Protein 2JK9 (pdb70)

Solvent-accessible surface area: 10008 Å² total; per-residue (Å²): 198,109,134,98,86,82,74,23,70,101,2,72,85,71,112,73,31,68,99,105,50,15,46,11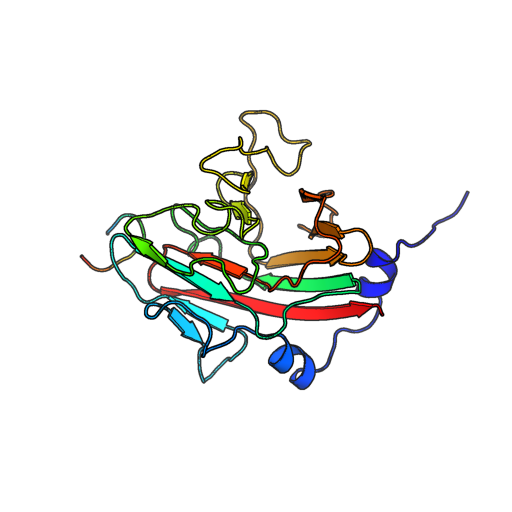5,28,1,1,36,52,143,35,76,6,168,31,1,67,8,43,136,124,27,92,1,25,0,25,0,75,39,53,33,98,2,0,0,0,0,14,0,87,47,5,8,69,150,1,7,25,0,2,52,0,46,1,18,103,181,35,18,37,58,44,3,0,0,0,0,0,22,61,117,7,64,23,83,24,128,18,32,33,18,7,4,0,46,30,113,54,1,11,0,0,2,3,55,149,2,52,4,39,41,4,30,109,103,86,115,28,108,39,4,1,86,142,12,114,129,105,79,78,54,122,1,44,50,41,6,28,0,4,0,15,6,58,96,0,16,0,5,0,12,9,120,68,103,117,29,23,48,7,10,177,62,0,142,82,75,105,0,31,1,3,0,0,0,0,57,0,92,0,48,0,74,0,79,10,28,11,22,42,128,215,45,122,0,65,8,62,156

Sequence (210 aa):
DYCKPTRLDLLLDMPPVSYDVQLLHSWNNNDRSLNVFVKEDDKLIFHRHPVAQSTDAIRGKVGYTRGLHVWQITWAMRQRGTHAVVGVATADAPLHSVGYTTLVGNNHESWGWDLGRNRLYHDGKNQPSKTYPAFLEPDETFIVPDSFLVALDMDDGTLSFIVDGQYMGVAFRGLKGKKLYPVVSAVWGHCEIRMRYLNGLDNELNNNLP

Secondary structure (DSSP, 8-state):
------HHHHHHHSPPPPHHHHHHTSEEEEEE-TTEEEETTEEEEEEE--BTTEEEEEEES--B-SSEEEEEEE--GGG-TT--EEEEE-TTS--EEESS---TTSSTTEEEEETTTTEEEESTTTS--EESSTTS-TT---PPPSEEEEEEETTTTEEEEEETTEEEEEEE---TT--BEEEEEE--TT-EEEEEEEEEE-/--TTS-B-

Nearest PDB structures (foldseek):
  2jk9-assembly1_A  TM=1.005E+00  e=6.392E-45  Homo sapiens
  6dn8-assembly2_C  TM=9.903E-01  e=1.214E-36  Homo sapiens
  2fnj-assembly1_A  TM=9.802E-01  e=1.084E-36  Drosophila melanogaster
  6dn8-assembly1_A  TM=9.913E-01  e=4.215E-36  Homo sapiens
  3ek9-assembly1_A  TM=9.555E-01  e=2.130E-26  Mus musculus

B-factor: mean 24.74, std 11.12, range [4.24, 96.64]

GO terms:
  GO:0005829 cytosol (C, IDA)
  GO:0016567 protein ubiquitination (P, IDA)
  GO:0006511 ubiquitin-dependent protein catabolic process (P, IDA)
  GO:0005515 protein binding (F, IPI)
  GO:1990756 ubiquitin-like ligase-substrate adaptor activity (F, IPI)
  GO:0005829 cytosol (C, TAS)

Organism: Homo sapiens (NCBI:txid9606)

Foldseek 3Di:
DDDDDDPVRVFVPDFFDDVVVQLQFAWDQVFWDPQKGQDPVHRLKMWGAQDPQKKFKTWTNFFDQAFKWKKKKFWALVQFPDFKKWFKFASPQDGMDGGHDNSAQCQQGHWIQGQFQQWIHHVNVPDDIAHWLNVADPPGHDHQHRMWMWMQHQVQQFIWIGGPNHTRDTRDGDRHRGGMTIMIMGNGHGTMMGMGITGTDD/DDPVPDDD

Structure (mmCIF, N/CA/C/O backbone):
data_2JK9
#
_entry.id   2JK9
#
_cell.length_a   37.523
_cell.length_b   82.957
_cell.length_c   38.540
_cell.angle_alpha   90.00
_cell.angle_beta   104.42
_cell.angle_gamma   90.00
#
_symmetry.space_group_name_H-M   'P 1 21 1'
#
loop_
_entity.id
_entity.type
_entity.pdbx_description
1 polymer 'SPRY DOMAIN-CONTAINING SOCS BOX PROTEIN 1'
2 polymer 'PRKC APOPTOSIS WT1 REGULATOR PROTEIN'
3 water water
#
loop_
_atom_site.group_PDB
_atom_site.id
_atom_site.type_symbol
_atom_site.label_atom_id
_atom_site.label_alt_id
_atom_site.label_comp_id
_atom_site.label_asym_id
_atom_site.label_entity_id
_atom_site.label_seq_id
_atom_site.pdbx_PDB_ins_code
_atom_site.Cartn_x
_atom_site.Cartn_y
_atom_site.Cartn_z
_atom_site.occupancy
_atom_site.B_iso_or_equiv
_atom_site.auth_seq_id
_atom_site.auth_comp_id
_atom_site.auth_asym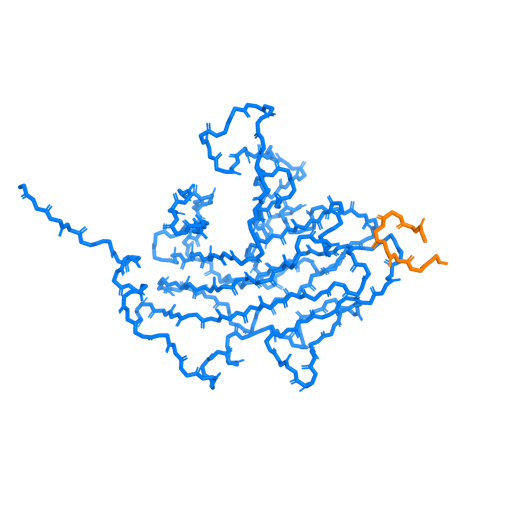_id
_atom_site.auth_atom_id
_atom_site.pdbx_PDB_model_num
ATOM 1 N N . ASP A 1 9 ? -38.987 24.675 4.090 1.00 56.64 30 ASP A N 1
ATOM 2 C CA . ASP A 1 9 ? -39.274 24.684 5.555 1.00 60.87 30 ASP A CA 1
ATOM 3 C C . ASP A 1 9 ? -38.576 23.516 6.288 1.00 63.96 30 ASP A C 1
ATOM 4 O O . ASP A 1 9 ? -39.238 22.622 6.813 1.00 70.47 30 ASP A O 1
ATOM 9 N N . TYR A 1 10 ? -37.237 23.534 6.315 1.00 67.11 31 TYR A N 1
ATOM 10 C CA . TYR A 1 10 ? -36.425 22.496 7.003 1.00 66.25 31 TYR A CA 1
ATOM 11 C C . TYR A 1 10 ? -35.010 23.009 7.348 1.00 68.68 31 TYR A C 1
ATOM 12 O O . TYR A 1 10 ? -34.678 24.143 7.011 1.00 69.49 31 TYR A O 1
ATOM 14 N N . CYS A 1 11 ? -34.183 22.172 7.995 1.00 68.91 32 CYS A N 1
ATOM 15 C CA . CYS A 1 11 ? -32.875 22.596 8.572 1.00 67.86 32 CYS A CA 1
ATOM 16 C C . CYS A 1 11 ? -31.612 22.290 7.732 1.00 67.88 32 CYS A C 1
ATOM 17 O O . CYS A 1 11 ? -31.279 21.122 7.518 1.00 72.78 32 CYS A O 1
ATOM 20 N N . LYS A 1 12 ? -30.889 23.330 7.308 1.00 60.98 33 LYS A N 1
ATOM 21 C CA . LYS A 1 12 ? -29.676 23.164 6.494 1.00 58.43 33 LYS A CA 1
ATOM 22 C C . LYS A 1 12 ? -28.400 23.385 7.326 1.00 57.24 33 LYS A C 1
ATOM 23 O O . LYS A 1 12 ? -28.332 24.340 8.108 1.00 57.97 33 LYS A O 1
ATOM 25 N N . PRO A 1 13 ? -27.383 22.505 7.169 1.00 55.23 34 PRO A N 1
ATOM 26 C CA . PRO A 1 13 ? -26.134 22.727 7.906 1.00 51.46 34 PRO A CA 1
ATOM 27 C C . PRO A 1 13 ? -25.100 23.592 7.172 1.00 48.85 34 PRO A C 1
ATOM 28 O O . PRO A 1 13 ? -24.875 23.421 5.970 1.00 50.76 34 PRO A O 1
ATOM 32 N N . THR A 1 14 ? -24.477 24.509 7.911 1.00 42.44 35 THR A N 1
ATOM 33 C CA . THR A 1 14 ? -23.268 25.196 7.469 1.00 37.48 35 THR A CA 1
ATOM 34 C C . THR A 1 14 ? -22.096 24.221 7.469 1.00 34.58 35 THR A C 1
ATOM 35 O O . THR A 1 14 ? -22.101 23.227 8.200 1.00 27.97 35 THR A O 1
ATOM 39 N N . ARG A 1 15 ? -21.097 24.516 6.642 1.00 40.07 36 ARG A N 1
ATOM 40 C CA . ARG A 1 15 ? -19.797 23.826 6.662 1.00 39.22 36 ARG A CA 1
ATOM 41 C C . ARG A 1 15 ? -19.202 23.788 8.077 1.00 33.63 36 ARG A C 1
ATOM 42 O O . ARG A 1 15 ? -18.641 22.766 8.525 1.00 28.70 36 ARG A O 1
ATOM 50 N N . LEU A 1 16 ? -19.334 24.909 8.787 1.00 30.39 37 LEU A N 1
ATOM 51 C CA . LEU A 1 16 ? -18.971 24.961 10.191 1.00 23.14 37 LEU A CA 1
ATOM 52 C C . LEU A 1 16 ? -19.756 23.923 11.015 1.00 25.23 37 LEU A C 1
ATOM 53 O O . LEU A 1 16 ? -19.162 23.200 11.802 1.00 27.43 37 LEU A O 1
ATOM 58 N N . ASP A 1 17 ? -21.073 23.828 10.799 1.00 32.86 38 ASP A N 1
ATOM 59 C CA . ASP A 1 17 ? -21.927 22.883 11.523 1.00 31.50 38 ASP A CA 1
ATOM 60 C C . ASP A 1 17 ? -21.465 21.459 11.264 1.00 32.50 38 ASP A C 1
ATOM 61 O O . ASP A 1 17 ? -21.353 20.654 12.188 1.00 31.96 38 ASP A O 1
ATOM 66 N N . LEU A 1 18 ? -21.190 21.164 9.995 1.00 31.88 39 LEU A N 1
ATOM 67 C CA . LEU A 1 18 ? -20.717 19.841 9.572 1.00 32.90 39 LEU A CA 1
ATOM 68 C C . LEU A 1 18 ? -19.362 19.476 10.188 1.00 29.63 39 LEU A C 1
ATOM 69 O O . LEU A 1 18 ? -19.144 18.318 10.542 1.00 30.98 39 LEU A O 1
ATOM 74 N N . LEU A 1 19 ? -18.461 20.458 10.307 1.00 29.03 40 LEU A N 1
ATOM 75 C CA . LEU A 1 19 ? -17.142 20.240 10.903 1.00 26.81 40 LEU A CA 1
ATOM 76 C C . LEU A 1 19 ? -17.293 19.869 12.383 1.00 29.35 40 LEU A C 1
ATOM 77 O O . LEU A 1 19 ? -16.755 18.862 12.838 1.00 27.36 40 LEU A O 1
ATOM 82 N N . LEU A 1 20 ? -18.067 20.671 13.109 1.00 29.12 41 LEU A N 1
ATOM 83 C CA . LEU A 1 20 ? -18.368 20.414 14.525 1.00 32.08 41 LEU A CA 1
ATOM 84 C C . LEU A 1 20 ? -19.099 19.083 14.785 1.00 36.56 41 LEU A C 1
ATOM 85 O O . LEU A 1 20 ? -18.997 18.527 15.889 1.00 33.87 41 LEU A O 1
ATOM 90 N N . ASP A 1 21 ? -19.811 18.569 13.773 1.00 35.39 42 ASP A N 1
ATOM 91 C CA . ASP A 1 21 ? -20.538 17.289 13.877 1.00 39.21 42 ASP A CA 1
ATOM 92 C C . ASP A 1 21 ? -19.665 16.062 13.628 1.00 42.61 42 ASP A C 1
ATOM 93 O O . ASP A 1 21 ? -20.093 14.945 13.917 1.00 47.68 42 ASP A O 1
ATOM 95 N N . MET A 1 22 ? -18.468 16.241 13.068 1.00 37.95 43 MET A N 1
ATOM 96 C CA . MET A 1 22 ? -17.582 15.102 12.880 1.00 43.05 43 MET A CA 1
ATOM 97 C C . MET A 1 22 ? -16.847 14.873 14.205 1.00 43.90 43 MET A C 1
ATOM 98 O O . MET A 1 22 ? -16.825 15.761 15.055 1.00 42.33 43 MET A O 1
ATOM 103 N N . PRO A 1 23 ? -16.328 13.656 14.429 1.00 48.68 44 PRO A N 1
ATOM 104 C CA . PRO A 1 23 ? -15.663 13.413 15.717 1.00 49.73 44 PRO A CA 1
ATOM 105 C C . PRO A 1 23 ? -14.290 14.087 15.745 1.00 46.73 44 PRO A C 1
ATOM 106 O O . PRO A 1 23 ? -13.589 14.052 14.728 1.00 45.89 44 PRO A O 1
ATOM 110 N N . PRO A 1 24 ? -13.903 14.699 16.886 1.00 42.18 45 PRO A N 1
ATOM 111 C CA . PRO A 1 24 ? -12.626 15.427 16.850 1.00 40.82 45 PRO A CA 1
ATOM 112 C C . PRO A 1 24 ? -11.433 14.496 16.635 1.00 34.71 45 PRO A C 1
ATOM 113 O O . PRO A 1 24 ? -11.500 13.304 16.908 1.00 32.48 45 PRO A O 1
ATOM 117 N N . VAL A 1 25 ? -10.356 15.070 16.139 1.00 29.46 46 VAL A N 1
ATOM 118 C CA . VAL A 1 25 ? -9.171 14.310 15.789 1.00 31.06 46 VAL A CA 1
ATOM 119 C C . VAL A 1 25 ? -8.493 13.629 16.998 1.00 33.06 46 VAL A C 1
ATOM 120 O O . VAL A 1 25 ? -8.682 14.038 18.142 1.00 33.25 46 VAL A O 1
ATOM 124 N N . SER A 1 26 ? -7.705 12.592 16.710 1.00 27.40 47 SER A N 1
ATOM 125 C CA . SER A 1 26 ? -6.853 11.908 17.697 1.00 27.11 47 SER A CA 1
ATOM 126 C C . SER A 1 26 ? -5.860 12.846 18.383 1.00 22.42 47 SER A C 1
ATOM 127 O O . SER A 1 26 ? -5.585 13.927 17.889 1.00 22.00 47 SER A O 1
ATOM 130 N N . TYR A 1 27 ? -5.287 12.406 19.501 1.00 22.56 48 TYR A N 1
ATOM 131 C CA . TYR A 1 27 ? -4.316 13.222 20.226 1.00 21.20 48 TYR A CA 1
ATOM 132 C C . TYR A 1 27 ? -3.100 13.550 19.344 1.00 21.70 48 TYR A C 1
ATOM 133 O O . TYR A 1 27 ? -2.651 14.684 19.325 1.00 21.71 48 TYR A O 1
ATOM 142 N N . ASP A 1 28 ? -2.581 12.558 18.616 1.00 21.98 49 ASP A N 1
ATOM 143 C CA . ASP A 1 28 ? -1.489 12.785 17.675 1.00 20.92 49 ASP A CA 1
ATOM 144 C C . ASP A 1 28 ? -1.741 14.021 16.793 1.00 19.63 49 ASP A C 1
ATOM 145 O O . ASP A 1 28 ? -0.853 14.859 16.633 1.00 18.24 49 ASP A O 1
ATOM 150 N N . VAL A 1 29 ? -2.938 14.122 16.223 1.00 22.76 50 VAL A N 1
ATOM 151 C CA . VAL A 1 29 ? -3.289 15.258 15.353 1.00 23.97 50 VAL A CA 1
ATOM 152 C C . VAL A 1 29 ? -3.405 16.559 16.161 1.00 22.44 50 VAL A C 1
ATOM 153 O O . VAL A 1 29 ? -2.937 17.620 15.719 1.00 18.65 50 VAL A O 1
ATOM 157 N N . GLN A 1 30 ? -3.957 16.474 17.370 1.00 21.45 51 GLN A N 1
ATOM 158 C CA . GLN A 1 30 ? -3.972 17.628 18.274 1.00 18.44 51 GLN A CA 1
ATOM 159 C C . GLN A 1 30 ? -2.560 18.123 18.545 1.00 18.77 51 GLN A C 1
ATOM 160 O O . GLN A 1 30 ? -2.316 19.324 18.526 1.00 15.94 51 GLN A O 1
ATOM 166 N N . LEU A 1 31 ? -1.635 17.203 18.844 1.00 18.05 52 LEU A N 1
ATOM 167 C CA . LEU A 1 31 ? -0.216 17.587 19.041 1.00 15.94 52 LEU A CA 1
ATOM 168 C C . LEU A 1 31 ? 0.444 18.267 17.827 1.00 19.54 52 LEU A C 1
ATOM 169 O O . LEU A 1 31 ? 1.282 19.160 17.985 1.00 20.73 52 LEU A O 1
ATOM 174 N N . LEU A 1 32 ? 0.078 17.849 16.620 1.00 12.92 53 LEU A N 1
ATOM 175 C CA . LEU A 1 32 ? 0.670 18.438 15.411 1.00 17.86 53 LEU A CA 1
ATOM 176 C C . LEU A 1 32 ? 0.227 19.882 15.210 1.00 17.78 53 LEU A C 1
ATOM 177 O O . LEU A 1 32 ? 0.941 20.664 14.602 1.00 15.16 53 LEU A O 1
ATOM 182 N N . HIS A 1 33 ? -0.948 20.218 15.741 1.00 17.24 54 HIS A N 1
ATOM 183 C CA . HIS A 1 33 ? -1.517 21.565 15.655 1.00 16.99 54 HIS A CA 1
ATOM 184 C C . HIS A 1 33 ? -1.405 22.395 16.944 1.00 17.36 54 HIS A C 1
ATOM 185 O O . HIS A 1 33 ? -2.016 23.470 17.045 1.00 18.03 54 HIS A O 1
ATOM 192 N N . SER A 1 34 ? -0.621 21.916 17.919 1.00 11.63 55 SER A N 1
ATOM 193 C CA . SER A 1 34 ? -0.539 22.507 19.248 1.00 10.33 55 SER A CA 1
ATOM 194 C C . SER A 1 34 ? 0.444 23.685 19.286 1.00 12.19 55 SER A C 1
ATOM 195 O O . SER A 1 34 ? 1.040 24.003 18.249 1.00 15.57 55 SER A O 1
ATOM 198 N N . TRP A 1 35 ? 0.583 24.327 20.459 1.00 15.25 56 TRP A N 1
ATOM 199 C CA . TRP A 1 35 ? 1.550 25.422 20.654 1.00 11.87 56 TRP A CA 1
ATOM 200 C C . TRP A 1 35 ? 2.963 24.979 20.263 1.00 13.85 56 TRP A C 1
ATOM 201 O O . TRP A 1 35 ? 3.400 23.857 20.587 1.00 13.92 56 TRP A O 1
ATOM 212 N N . ASN A 1 36 ? 3.685 25.857 19.563 1.00 15.32 57 ASN A N 1
ATOM 213 C CA . ASN A 1 36 ? 5.042 25.539 19.119 1.00 14.05 57 ASN A CA 1
ATOM 214 C C . ASN A 1 36 ? 6.033 25.986 20.179 1.00 16.57 57 ASN A C 1
ATOM 215 O O . ASN A 1 36 ? 6.232 27.187 20.393 1.00 16.18 57 ASN A O 1
ATOM 220 N N . ASN A 1 37 ? 6.695 25.029 20.816 1.00 17.61 58 ASN A N 1
ATOM 221 C CA . ASN A 1 37 ? 7.675 25.385 21.835 1.00 18.22 58 ASN A CA 1
ATOM 222 C C . ASN A 1 37 ? 8.974 26.007 21.284 1.00 14.42 58 ASN A C 1
ATOM 223 O O . ASN A 1 37 ? 9.803 26.463 22.070 1.00 17.85 58 ASN A O 1
ATOM 228 N N . ASN A 1 38 ? 9.141 26.023 19.955 1.00 13.15 59 ASN A N 1
ATOM 229 C CA . ASN A 1 38 ? 10.245 26.685 19.299 1.00 15.52 59 ASN A CA 1
ATOM 230 C C . ASN A 1 38 ? 9.762 27.892 18.479 1.00 20.25 59 ASN A C 1
ATOM 231 O O . ASN A 1 38 ? 10.445 28.349 17.563 1.00 18.01 59 ASN A O 1
ATOM 236 N N . ASP A 1 39 ? 8.583 28.404 18.822 1.00 18.07 60 ASP A N 1
ATOM 237 C CA . ASP A 1 39 ? 8.079 29.662 18.224 1.00 19.98 60 ASP A CA 1
ATOM 238 C C . ASP A 1 39 ? 7.279 30.453 19.258 1.00 18.92 60 ASP A C 1
ATOM 239 O O . ASP A 1 39 ? 6.043 30.614 19.170 1.00 19.70 60 ASP A O 1
ATOM 244 N N . ARG A 1 40 ? 8.009 30.979 20.227 1.00 17.76 61 ARG A N 1
ATOM 245 C CA . ARG A 1 40 ? 7.393 31.564 21.409 1.00 14.23 61 ARG A CA 1
ATOM 246 C C . ARG A 1 40 ? 8.250 32.641 22.014 1.00 17.54 61 ARG A C 1
ATOM 247 O O . ARG A 1 40 ? 9.437 32.694 21.739 1.00 15.23 61 ARG A O 1
ATOM 255 N N . SER A 1 41 ? 7.622 33.491 22.835 1.00 21.23 62 SER A N 1
ATOM 256 C CA . SER A 1 41 ? 8.330 34.354 23.767 1.00 19.72 62 SER A CA 1
ATOM 257 C C . SER A 1 41 ? 9.283 33.512 24.611 1.00 17.93 62 SER A C 1
ATOM 258 O O . SER A 1 41 ? 8.968 32.390 24.993 1.00 18.14 62 SER A O 1
ATOM 261 N N . LEU A 1 42 ? 10.429 34.086 24.941 1.00 17.70 63 LEU A N 1
ATOM 262 C CA . LEU A 1 42 ? 11.348 33.507 25.920 1.00 19.39 63 LEU A CA 1
ATOM 263 C C . LEU A 1 42 ? 10.722 33.373 27.340 1.00 20.36 63 LEU A C 1
ATOM 264 O O . LEU A 1 42 ? 11.215 32.602 28.146 1.00 23.79 63 LEU A O 1
ATOM 269 N N . ASN A 1 43 ? 9.647 34.127 27.621 1.00 18.40 64 ASN A N 1
ATOM 270 C CA . ASN A 1 43 ? 8.980 34.159 28.961 1.00 20.08 64 ASN A CA 1
ATOM 271 C C . ASN A 1 43 ? 7.782 33.210 29.104 1.00 21.86 64 ASN A C 1
ATOM 272 O O . ASN A 1 43 ? 7.032 33.298 30.096 1.00 17.15 64 ASN A O 1
ATOM 277 N N . VAL A 1 44 ? 7.598 32.326 28.116 1.00 17.93 65 VAL A N 1
ATOM 278 C CA . VAL A 1 44 ? 6.589 31.264 28.187 1.00 22.67 65 VAL A CA 1
ATOM 279 C C . VAL A 1 44 ? 7.238 29.929 27.867 1.00 21.86 65 VAL A C 1
ATOM 280 O O . VAL A 1 44 ? 8.363 29.886 27.350 1.00 18.95 65 VAL A O 1
ATOM 284 N N . PHE A 1 45 ? 6.540 28.840 28.174 1.00 14.00 66 PHE A N 1
ATOM 285 C CA . PHE A 1 45 ? 7.034 27.528 27.814 1.00 18.14 66 PHE A CA 1
ATOM 286 C C . PHE A 1 45 ? 5.872 26.555 27.634 1.00 15.31 66 PHE A C 1
ATOM 287 O O . PHE A 1 45 ? 4.842 26.675 28.297 1.00 18.00 66 PHE A O 1
ATOM 295 N N . VAL A 1 46 ? 6.033 25.595 26.734 1.00 16.39 67 VAL A N 1
ATOM 296 C CA . VAL A 1 46 ? 5.041 24.511 26.615 1.00 19.44 67 VAL A CA 1
ATOM 297 C C . VAL A 1 46 ? 5.314 23.479 27.710 1.00 21.00 67 VAL A C 1
ATOM 298 O O . VAL A 1 46 ? 6.454 23.036 27.894 1.00 21.96 67 VAL A O 1
ATOM 302 N N . LYS A 1 47 ? 4.278 23.061 28.428 1.00 20.38 68 LYS A N 1
ATOM 303 C CA . LYS A 1 47 ? 4.471 22.118 29.537 1.00 24.69 68 LYS A CA 1
ATOM 304 C C . LYS A 1 47 ? 4.824 20.706 29.020 1.00 22.70 68 LYS A C 1
ATOM 305 O O . LYS A 1 47 ? 4.126 20.163 28.166 1.00 21.25 68 LYS A O 1
ATOM 311 N N . GLU A 1 48 ? 5.892 20.117 29.557 1.00 24.58 69 GLU A N 1
ATOM 312 C CA . GLU A 1 48 ? 6.361 18.796 29.111 1.00 29.05 69 GLU A CA 1
ATOM 313 C C . GLU A 1 48 ? 5.340 17.707 29.469 1.00 30.27 69 GLU A C 1
ATOM 314 O O . GLU A 1 48 ? 5.156 16.758 28.723 1.00 28.48 69 GLU A O 1
ATOM 320 N N . ASP A 1 49 ? 4.696 17.860 30.625 1.00 31.20 70 ASP A N 1
ATOM 321 C CA . ASP A 1 49 ? 3.646 16.941 31.080 1.00 33.48 70 ASP A CA 1
ATOM 322 C C . ASP A 1 49 ? 2.284 17.119 30.393 1.00 31.24 70 ASP A C 1
ATOM 323 O O . ASP A 1 49 ? 1.446 16.233 30.483 1.00 28.64 70 ASP A O 1
ATOM 328 N N . ASP A 1 50 ? 2.041 18.262 29.743 1.00 31.22 71 ASP A N 1
ATOM 329 C CA . ASP A 1 50 ? 0.834 18.456 28.930 1.00 26.19 71 ASP A CA 1
ATOM 330 C C . ASP A 1 50 ? 1.151 19.451 27.825 1.00 21.01 71 ASP A C 1
ATOM 331 O O . ASP A 1 50 ? 1.136 20.661 28.042 1.00 20.23 71 ASP A O 1
ATOM 336 N N . LYS A 1 51 ? 1.408 18.917 26.638 1.00 19.32 72 LYS A N 1
ATOM 337 C CA . LYS A 1 51 ? 1.946 19.691 25.530 1.00 17.59 72 LYS A CA 1
ATOM 338 C C . LYS A 1 51 ? 0.882 20.543 24.826 1.00 19.46 72 LYS A C 1
ATOM 339 O O . LYS A 1 51 ? 1.229 21.391 24.012 1.00 18.36 72 LYS A O 1
ATOM 345 N N . LEU A 1 52 ? -0.405 20.350 25.160 1.00 18.89 73 LEU A N 1
ATOM 346 C CA . LEU A 1 52 ? -1.440 21.262 24.698 1.00 15.27 73 LEU A CA 1
ATOM 347 C C . LEU A 1 52 ? -1.481 22.593 25.445 1.00 14.56 73 LEU A C 1
ATOM 348 O O . LEU A 1 52 ? -2.219 23.512 25.052 1.00 21.66 73 LEU A O 1
ATOM 353 N N . ILE A 1 53 ? -0.662 22.713 26.480 1.00 18.84 74 ILE A N 1
ATOM 354 C CA . ILE A 1 53 ? -0.724 23.816 27.412 1.00 15.48 74 ILE A CA 1
ATOM 355 C C . ILE A 1 53 ? 0.596 24.580 27.399 1.00 18.77 74 ILE A C 1
ATOM 356 O O . ILE A 1 53 ? 1.679 23.978 27.438 1.00 19.34 74 ILE A O 1
ATOM 361 N N . PHE A 1 54 ? 0.510 25.909 27.345 1.00 18.04 75 PHE A N 1
ATOM 362 C CA . PHE A 1 54 ? 1.662 26.729 27.694 1.00 15.69 75 PHE A CA 1
ATOM 363 C C . PHE A 1 54 ? 1.406 27.528 28.958 1.00 20.05 75 PHE A C 1
ATOM 364 O O . PHE A 1 54 ? 0.260 27.816 29.327 1.00 18.71 75 PHE A O 1
ATOM 372 N N . HIS A 1 55 ? 2.523 27.905 29.570 1.00 17.64 76 HIS A N 1
ATOM 373 C CA . HIS A 1 55 ? 2.577 28.515 30.875 1.00 18.41 76 HIS A CA 1
ATOM 374 C C . HIS A 1 55 ? 3.469 29.747 30.781 1.00 19.69 76 HIS A C 1
ATOM 375 O O . HIS A 1 55 ? 4.579 29.680 30.255 1.00 16.61 76 HIS A O 1
ATOM 382 N N . ARG A 1 56 ? 2.994 30.859 31.329 1.00 19.52 77 ARG A N 1
ATOM 383 C CA . ARG A 1 56 ? 3.732 32.098 31.335 1.00 18.51 77 ARG A CA 1
ATOM 384 C C . ARG A 1 56 ? 4.454 32.356 32.661 1.00 22.43 77 ARG A C 1
ATOM 385 O O . ARG A 1 56 ? 3.839 32.363 33.740 1.00 23.99 77 ARG A O 1
ATOM 393 N N . HIS A 1 57 ? 5.765 32.579 32.551 1.00 23.88 78 HIS A N 1
ATOM 394 C CA . HIS A 1 57 ? 6.609 32.998 33.677 1.00 25.71 78 HIS A CA 1
ATOM 395 C C . HIS A 1 57 ? 6.142 34.347 34.238 1.00 26.21 78 HIS A C 1
ATOM 396 O O . HIS A 1 57 ? 5.717 35.213 33.485 1.00 23.81 78 HIS A O 1
ATOM 403 N N . PRO A 1 58 ? 6.274 34.551 35.563 1.00 27.56 79 PRO A N 1
ATOM 404 C CA . PRO A 1 58 ? 5.784 35.789 36.203 1.00 27.36 79 PRO A CA 1
ATOM 405 C C . PRO A 1 58 ? 6.667 37.034 35.966 1.00 29.54 79 PRO A C 1
ATOM 406 O O . PRO A 1 58 ? 7.215 37.596 36.927 1.00 38.83 79 PRO A O 1
ATOM 410 N N . VAL A 1 59 ? 6.796 37.477 34.715 1.00 28.90 80 VAL A N 1
ATOM 411 C CA . VAL A 1 59 ? 7.673 38.618 34.370 1.00 24.34 80 VAL A CA 1
ATOM 412 C C . VAL A 1 59 ? 6.878 39.919 34.421 1.00 26.97 80 VAL A C 1
ATOM 413 O O . VAL A 1 59 ? 5.846 40.065 33.749 1.00 26.20 80 VAL A O 1
ATOM 417 N N . ALA A 1 60 ? 7.350 40.854 35.241 1.00 28.29 81 ALA A N 1
ATOM 418 C CA . ALA A 1 60 ? 6.675 42.136 35.417 1.00 31.46 81 ALA A CA 1
ATOM 419 C C . ALA A 1 60 ? 6.797 42.955 34.160 1.00 26.79 81 ALA A C 1
ATOM 420 O O . ALA A 1 60 ? 7.810 42.886 33.473 1.00 30.58 81 ALA A O 1
ATOM 422 N N . GLN A 1 61 ? 5.757 43.721 33.858 1.00 29.66 82 GLN A N 1
ATOM 423 C CA . GLN A 1 61 ? 5.753 44.646 32.711 1.00 32.27 82 GLN A CA 1
ATOM 424 C C . GLN A 1 61 ? 6.177 44.001 31.396 1.00 24.64 82 GLN A C 1
ATOM 425 O O . GLN A 1 61 ? 7.062 44.488 30.701 1.00 25.76 82 GLN A O 1
ATOM 431 N N . SER A 1 62 ? 5.494 42.920 31.041 1.00 27.47 83 SER A N 1
ATOM 432 C CA . SER A 1 62 ? 5.832 42.140 29.868 1.00 24.35 83 SER A CA 1
ATOM 433 C C . SER A 1 62 ? 4.547 41.514 29.317 1.00 17.00 83 SER A C 1
ATOM 434 O O . SER A 1 62 ? 3.716 41.037 30.097 1.00 22.92 83 SER A O 1
ATOM 437 N N . THR A 1 63 ? 4.387 41.554 27.991 1.00 23.99 84 THR A N 1
ATOM 438 C CA . THR A 1 63 ? 3.316 40.834 27.302 1.00 23.94 84 THR A CA 1
ATOM 439 C C . THR A 1 63 ? 3.944 39.777 26.399 1.00 20.91 84 THR A C 1
ATOM 440 O O . THR A 1 63 ? 4.924 40.042 25.700 1.00 19.48 84 THR A O 1
ATOM 444 N N . ASP A 1 64 ? 3.388 38.566 26.424 1.00 23.48 85 ASP A N 1
ATOM 445 C CA . ASP A 1 64 ? 4.050 37.428 25.786 1.00 20.35 85 ASP A CA 1
ATOM 446 C C . ASP A 1 64 ? 3.092 36.554 24.996 1.00 20.05 85 ASP A C 1
ATOM 447 O O . ASP A 1 64 ? 1.968 36.266 25.430 1.00 17.76 85 ASP A O 1
ATOM 452 N N . ALA A 1 65 ? 3.554 36.163 23.804 1.00 18.77 86 ALA A N 1
ATOM 453 C CA . ALA A 1 65 ? 2.770 35.385 22.871 1.00 21.79 86 ALA A CA 1
ATOM 454 C C . ALA A 1 65 ? 3.505 34.127 22.400 1.00 16.26 86 ALA A C 1
ATOM 455 O O . ALA A 1 65 ? 4.719 33.952 22.577 1.00 15.11 86 ALA A O 1
ATOM 457 N N . ILE A 1 66 ? 2.740 33.261 21.764 1.00 11.98 87 ILE A N 1
ATOM 458 C CA . ILE A 1 66 ? 3.239 31.989 21.272 1.00 16.12 87 ILE A CA 1
ATOM 459 C C . ILE A 1 66 ? 2.328 31.600 20.100 1.00 14.94 87 ILE A C 1
ATOM 460 O O . ILE A 1 66 ? 1.131 31.890 20.143 1.00 16.60 87 ILE A O 1
ATOM 465 N N . ARG A 1 67 ? 2.912 31.040 19.032 1.00 13.39 88 ARG A N 1
ATOM 466 C CA . ARG A 1 67 ? 2.151 30.575 17.870 1.00 10.17 88 ARG A CA 1
ATOM 467 C C . ARG A 1 67 ? 1.948 29.064 17.887 1.00 9.13 88 ARG A C 1
ATOM 468 O O . ARG A 1 67 ? 2.820 28.298 18.354 1.00 10.66 88 ARG A O 1
ATOM 476 N N . GLY A 1 68 ? 0.814 28.634 17.337 1.00 12.50 89 GLY A N 1
ATOM 477 C CA . GLY A 1 68 ? 0.612 27.214 16.974 1.00 11.81 89 GLY A CA 1
ATOM 478 C C . GLY A 1 68 ? 1.628 26.711 15.933 1.00 12.50 89 GLY A C 1
ATOM 479 O O . GLY A 1 68 ? 2.261 27.487 15.238 1.00 14.98 89 GL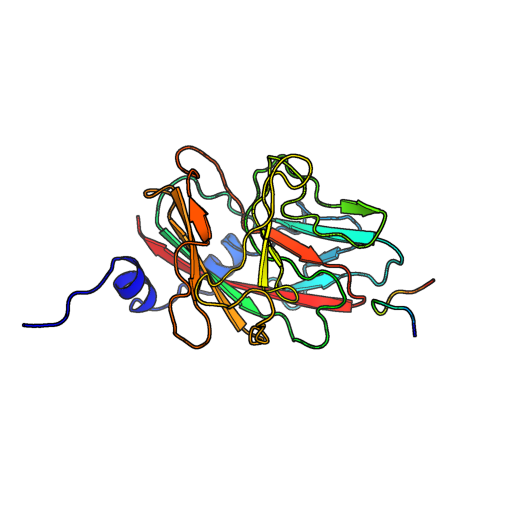Y A O 1
ATOM 480 N N . LYS A 1 69 ? 1.810 25.395 15.878 1.00 11.79 90 LYS A N 1
ATOM 481 C CA . LYS A 1 69 ? 2.824 24.798 15.020 1.00 13.62 90 LYS A CA 1
ATOM 482 C C . LYS A 1 69 ? 2.452 24.959 13.540 1.00 17.53 90 LYS A C 1
ATOM 483 O O . LYS A 1 69 ? 3.342 24.945 12.691 1.00 20.39 90 LYS A O 1
ATOM 489 N N . VAL A 1 70 ? 1.158 25.113 13.238 1.00 13.44 91 VAL A N 1
ATOM 490 C CA . VAL A 1 70 ? 0.683 25.071 11.835 1.00 12.53 91 VAL A CA 1
ATOM 491 C C . VAL A 1 70 ? 0.071 26.407 11.363 1.00 15.93 91 VAL A C 1
ATOM 492 O O . VAL A 1 70 ? -0.884 26.901 11.959 1.00 16.50 91 VAL A O 1
ATOM 496 N N . GLY A 1 71 ? 0.647 26.971 10.296 1.00 17.06 92 GLY A N 1
ATOM 497 C CA . GLY A 1 71 ? 0.110 28.187 9.685 1.00 20.06 92 GLY A CA 1
ATOM 498 C C . GLY A 1 71 ? -0.829 27.761 8.588 1.00 14.29 92 GLY A C 1
ATOM 499 O O . GLY A 1 71 ? -0.398 27.151 7.589 1.00 20.14 92 GLY A O 1
ATOM 500 N N . TYR A 1 72 ? -2.108 28.101 8.747 1.00 18.33 93 TYR A N 1
ATOM 501 C CA . TYR A 1 72 ? -3.161 27.629 7.838 1.00 16.29 93 TYR A CA 1
ATOM 502 C C . TYR A 1 72 ? -3.235 28.545 6.607 1.00 21.72 93 TYR A C 1
ATOM 503 O O . TYR A 1 72 ? -3.191 29.766 6.718 1.00 22.58 93 TYR A O 1
ATOM 512 N N . THR A 1 73 ? -3.285 27.939 5.428 1.00 21.18 94 THR A N 1
ATOM 513 C CA . THR A 1 73 ? -3.332 28.677 4.160 1.00 22.86 94 THR A CA 1
ATOM 514 C C . THR A 1 73 ? -4.617 28.408 3.388 1.00 22.53 94 THR A C 1
ATOM 515 O O . THR A 1 73 ? -4.964 29.170 2.495 1.00 23.08 94 THR A O 1
ATOM 519 N N . ARG A 1 74 ? -5.313 27.322 3.733 1.00 23.21 95 ARG A N 1
ATOM 520 C CA . ARG A 1 74 ? -6.560 26.936 3.074 1.00 22.33 95 ARG A CA 1
ATOM 521 C C . ARG A 1 74 ? -7.380 26.046 4.023 1.00 20.57 95 ARG A C 1
ATOM 522 O O . ARG A 1 74 ? -6.868 25.545 5.036 1.00 22.10 95 ARG A O 1
ATOM 530 N N . GLY A 1 75 ? -8.664 25.897 3.720 1.00 21.00 96 GLY A N 1
ATOM 531 C CA . GLY A 1 75 ? -9.574 25.104 4.541 1.00 21.46 96 GLY A CA 1
ATOM 532 C C . GLY A 1 75 ? -10.212 25.857 5.711 1.00 12.75 96 GLY A C 1
ATOM 533 O O . GLY A 1 75 ? -9.918 27.046 5.963 1.00 17.38 96 GLY A O 1
ATOM 534 N N . LEU A 1 76 ? -11.137 25.177 6.366 1.00 18.06 97 LEU A N 1
ATOM 535 C CA . LEU A 1 76 ? -11.749 25.639 7.612 1.00 18.72 97 LEU A CA 1
ATOM 536 C C . LEU A 1 76 ? -11.128 24.866 8.782 1.00 17.67 97 LEU A C 1
ATOM 537 O O . LEU A 1 76 ? -10.956 23.643 8.720 1.00 19.92 97 LEU A O 1
ATOM 542 N N . HIS A 1 77 ? -10.783 25.577 9.847 1.00 17.74 98 HIS A N 1
ATOM 543 C CA . HIS A 1 77 ? -10.090 24.973 10.982 1.00 20.10 98 HIS A CA 1
ATOM 544 C C . HIS A 1 77 ? -10.614 25.513 12.293 1.00 17.98 98 HIS A C 1
ATOM 545 O O . HIS A 1 77 ? -10.782 26.728 12.480 1.00 18.15 98 HIS A O 1
ATOM 552 N N . VAL A 1 78 ? -10.868 24.603 13.212 1.00 16.49 99 VAL A N 1
ATOM 553 C CA . VAL A 1 78 ? -11.489 24.993 14.466 1.00 16.71 99 VAL A CA 1
ATOM 554 C C . VAL A 1 78 ? -10.671 24.410 15.577 1.00 15.02 99 VAL A C 1
ATOM 555 O O . VAL A 1 78 ? -10.333 23.214 15.551 1.00 16.52 99 VAL A O 1
ATOM 559 N N . TRP A 1 79 ? -10.272 25.279 16.503 1.00 12.06 100 TRP A N 1
ATOM 560 C CA . TRP A 1 79 ? -9.657 24.857 17.747 1.00 17.57 100 TRP A CA 1
ATOM 561 C C . TRP A 1 79 ? -10.354 25.444 18.967 1.00 14.33 100 TRP A C 1
ATOM 562 O O . TRP A 1 79 ? -10.986 26.516 18.896 1.00 14.41 100 TRP A O 1
ATOM 573 N N . GLN A 1 80 ? -10.212 24.723 20.081 1.00 14.35 101 GLN A N 1
ATOM 574 C CA . GLN A 1 80 ? -10.682 25.122 21.412 1.00 15.49 101 GLN A CA 1
ATOM 575 C C . GLN A 1 80 ? -9.566 25.727 22.241 1.00 14.32 101 GLN A C 1
ATOM 576 O O . GLN A 1 80 ? -8.467 25.159 22.378 1.00 16.34 101 GLN A O 1
ATOM 582 N N . ILE A 1 81 ? -9.866 26.881 22.803 1.00 13.29 102 ILE A N 1
ATOM 583 C CA . ILE A 1 81 ? -8.984 27.548 23.750 1.00 12.64 102 ILE A CA 1
ATOM 584 C C . ILE A 1 81 ? -9.606 27.388 25.152 1.00 15.68 102 ILE A C 1
ATOM 585 O O . ILE A 1 81 ? -10.804 27.571 25.309 1.00 17.53 102 ILE A O 1
ATOM 594 N N . THR A 1 82 ? -8.807 26.959 26.136 1.00 13.11 103 THR A N 1
ATOM 595 C CA . THR A 1 82 ? -9.201 26.985 27.561 1.00 15.21 103 THR A CA 1
ATOM 596 C C . THR A 1 82 ? -8.231 27.947 28.214 1.00 17.18 103 THR A C 1
ATOM 597 O O . THR A 1 82 ? -7.002 27.773 28.123 1.00 19.30 103 THR A O 1
ATOM 601 N N . TRP A 1 83 ? -8.805 28.966 28.855 1.00 17.90 104 TRP A N 1
ATOM 602 C CA . TRP A 1 83 ? -8.065 30.012 29.544 1.00 16.40 104 TRP A CA 1
ATOM 603 C C . TRP A 1 83 ? -8.906 30.413 30.784 1.00 17.54 104 TRP A C 1
ATOM 604 O O . TRP A 1 83 ? -9.854 31.192 30.653 1.00 17.94 104 TRP A O 1
ATOM 615 N N . ALA A 1 84 ? -8.578 29.856 31.950 1.00 19.78 105 ALA A N 1
ATOM 616 C CA . ALA A 1 84 ? -9.316 30.135 33.206 1.00 20.56 105 ALA A CA 1
ATOM 617 C C . ALA A 1 84 ? -9.462 31.652 33.402 1.00 21.17 105 ALA A C 1
ATOM 618 O O . ALA A 1 84 ? -8.479 32.383 33.303 1.00 19.10 105 ALA A O 1
ATOM 620 N N . MET A 1 85 ? -10.679 32.101 33.686 1.00 24.90 106 MET A N 1
ATOM 621 C CA . MET A 1 85 ? -11.002 33.535 33.832 1.00 24.96 106 MET A CA 1
ATOM 622 C C . MET A 1 85 ? -10.069 34.264 34.817 1.00 27.25 106 MET A C 1
ATOM 623 O O . MET A 1 85 ? -9.657 35.389 34.570 1.00 24.62 106 MET A O 1
ATOM 628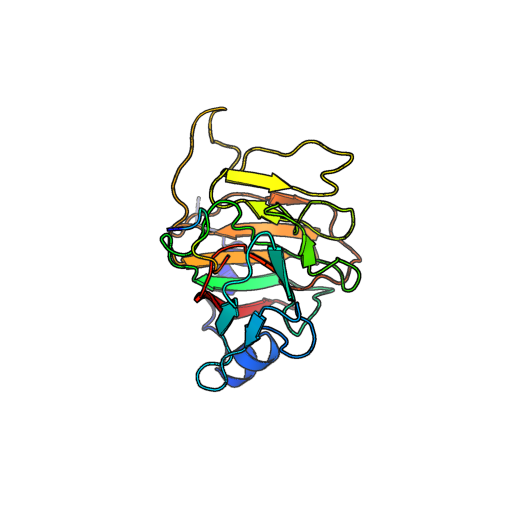 N N . ARG A 1 86 ? -9.718 33.598 35.919 1.00 22.67 107 ARG A N 1
ATOM 629 C CA . ARG A 1 86 ? -8.883 34.178 36.978 1.00 26.01 107 ARG A CA 1
ATOM 630 C C . ARG A 1 86 ? -7.413 34.394 36.569 1.00 25.37 107 ARG A C 1
ATOM 631 O O . ARG A 1 86 ? -6.667 35.098 37.260 1.00 32.45 107 ARG A O 1
ATOM 639 N N . GLN A 1 87 ? -6.999 33.763 35.472 1.00 24.26 108 GLN A N 1
ATOM 640 C CA . GLN A 1 87 ? -5.616 33.859 34.985 1.00 24.87 108 GLN A CA 1
ATOM 641 C C . GLN A 1 87 ? -5.511 34.727 33.733 1.00 18.05 108 GLN A C 1
ATOM 642 O O . GLN A 1 87 ? -4.562 34.575 32.969 1.00 18.59 108 GLN A O 1
ATOM 648 N N . ARG A 1 88 ? -6.468 35.634 33.533 1.00 23.15 109 ARG A N 1
ATOM 649 C CA . ARG A 1 88 ? -6.462 36.496 32.339 1.00 23.01 109 ARG A CA 1
ATOM 650 C C . ARG A 1 88 ? -5.784 37.852 32.519 1.00 14.77 109 ARG A C 1
ATOM 651 O O . ARG A 1 88 ? -5.220 38.388 31.564 1.00 21.55 109 ARG A O 1
ATOM 659 N N . GLY A 1 89 ? -5.829 38.422 33.721 1.00 21.62 110 GLY A N 1
ATOM 660 C CA . GLY A 1 89 ? -5.218 39.733 33.953 1.00 25.26 110 GLY A CA 1
ATOM 661 C C . GLY A 1 89 ? -5.818 40.854 33.107 1.00 25.03 110 GLY A C 1
ATOM 662 O O . GLY A 1 89 ? -6.971 40.790 32.695 1.00 24.27 110 GLY A O 1
ATOM 663 N N . THR A 1 90 ? -5.031 41.890 32.850 1.00 22.56 111 THR A N 1
ATOM 664 C CA . THR A 1 90 ? -5.530 43.092 32.181 1.00 25.12 111 THR A CA 1
ATOM 665 C C . THR A 1 90 ? -5.655 42.989 30.639 1.00 26.64 111 THR A C 1
ATOM 666 O O . THR A 1 90 ? -6.368 43.789 30.024 1.00 22.21 111 THR A O 1
ATOM 670 N N . HIS A 1 91 ? -4.933 42.041 30.037 1.00 22.96 112 HIS A N 1
ATOM 671 C CA . HIS A 1 91 ? -4.784 41.933 28.566 1.00 19.00 112 HIS A CA 1
ATOM 672 C C . HIS A 1 91 ? -4.686 40.460 28.153 1.00 19.51 112 HIS A C 1
ATOM 673 O O . HIS A 1 91 ? -3.595 39.858 28.118 1.00 20.20 112 HIS A O 1
ATOM 680 N N . ALA A 1 92 ? -5.844 39.859 27.905 1.00 20.15 113 ALA A N 1
ATOM 681 C CA . ALA A 1 92 ? -5.927 38.468 27.481 1.00 23.15 113 ALA A CA 1
ATOM 682 C C . ALA A 1 92 ? -6.486 38.533 26.077 1.00 20.18 113 ALA A C 1
ATOM 683 O O . ALA A 1 92 ? -7.646 38.922 25.905 1.00 21.68 113 ALA A O 1
ATOM 685 N N . VAL A 1 93 ? -5.656 38.214 25.080 1.00 18.28 114 VAL A N 1
ATOM 686 C CA . VAL A 1 93 ? -6.038 38.344 23.664 1.00 14.78 114 VAL A CA 1
ATOM 687 C C . VAL A 1 93 ? -5.819 37.039 22.898 1.00 11.41 114 VAL A C 1
ATOM 688 O O . VAL A 1 93 ? -4.771 36.392 23.034 1.00 13.24 114 VAL A O 1
ATOM 692 N N . VAL A 1 94 ? -6.823 36.650 22.112 1.00 18.31 115 VAL A N 1
ATOM 693 C CA . VAL A 1 94 ? -6.808 35.394 21.357 1.00 15.77 115 VAL A CA 1
ATOM 694 C C . VAL A 1 94 ? -7.078 35.668 19.877 1.00 14.68 115 VAL A C 1
ATOM 695 O O . VAL A 1 94 ? -7.991 36.445 19.523 1.00 13.80 115 VAL A O 1
ATOM 699 N N . GLY A 1 95 ? -6.305 35.025 19.008 1.00 13.24 116 GLY A N 1
ATOM 700 C CA . GLY A 1 95 ? -6.507 35.210 17.580 1.00 11.68 116 GLY A CA 1
ATOM 701 C C . GLY A 1 95 ? -5.626 34.422 16.633 1.00 14.48 116 GLY A C 1
ATOM 702 O O . GLY A 1 95 ? -5.362 33.221 16.835 1.00 15.02 116 GLY A O 1
ATOM 703 N N . VAL A 1 96 ? -5.200 35.113 15.578 1.00 14.79 117 VAL A N 1
ATOM 704 C CA . VAL A 1 96 ? -4.237 34.556 14.618 1.00 14.57 117 VAL A CA 1
ATOM 705 C C . VAL A 1 96 ? -3.147 35.568 14.289 1.00 13.97 117 VAL A C 1
ATOM 706 O O . VAL A 1 96 ? -3.293 36.783 14.511 1.00 11.99 117 VAL A O 1
ATOM 710 N N . ALA A 1 97 ? -2.055 35.056 13.755 1.00 14.87 118 ALA A N 1
ATOM 711 C CA . ALA A 1 97 ? -0.928 35.900 13.390 1.00 18.58 118 ALA A CA 1
ATOM 712 C C . ALA A 1 97 ? -0.169 35.282 12.226 1.00 17.55 118 ALA A C 1
ATOM 713 O O . ALA A 1 97 ? -0.209 34.050 12.034 1.00 15.45 118 ALA A O 1
ATOM 715 N N . THR A 1 98 ? 0.523 36.135 11.459 1.00 15.16 119 THR A N 1
ATOM 716 C CA . THR A 1 98 ? 1.491 35.657 10.469 1.00 18.75 119 THR A CA 1
ATOM 717 C C . THR A 1 98 ? 2.732 35.212 11.233 1.00 17.34 119 THR A C 1
ATOM 718 O O . THR A 1 98 ? 2.874 35.493 12.442 1.00 15.74 119 THR A O 1
ATOM 722 N N . ALA A 1 99 ? 3.641 34.556 10.525 1.00 18.20 120 ALA A N 1
ATOM 723 C CA . ALA A 1 99 ? 4.984 34.213 11.041 1.00 20.14 120 ALA A CA 1
ATOM 724 C C . ALA A 1 99 ? 5.823 35.451 11.425 1.00 16.40 120 ALA A C 1
ATOM 725 O O . ALA A 1 99 ? 6.811 35.334 12.145 1.00 25.61 120 ALA A O 1
ATOM 727 N N . ASP A 1 100 ? 5.419 36.636 10.971 1.00 19.26 121 ASP A N 1
ATOM 728 C CA . ASP A 1 100 ? 6.222 37.847 11.163 1.00 18.85 121 ASP A CA 1
ATOM 729 C C . ASP A 1 100 ? 5.775 38.687 12.353 1.00 23.38 121 ASP A C 1
ATOM 730 O O . ASP A 1 100 ? 6.416 39.699 12.668 1.00 24.59 121 ASP A O 1
ATOM 735 N N . ALA A 1 101 ? 4.686 38.293 13.019 1.00 22.94 122 ALA A N 1
ATOM 736 C CA . ALA A 1 101 ? 4.183 39.050 14.163 1.00 16.96 122 ALA A CA 1
ATOM 737 C C . ALA A 1 101 ? 5.128 38.916 15.348 1.00 21.26 122 ALA A C 1
ATOM 738 O O . ALA A 1 101 ? 5.657 37.812 15.600 1.00 18.08 122 ALA A O 1
ATOM 740 N N . PRO A 1 102 ? 5.350 40.029 16.076 1.00 22.20 123 PRO A N 1
ATOM 741 C CA . PRO A 1 102 ? 6.155 40.029 17.294 1.00 22.53 123 PRO A CA 1
ATOM 742 C C . PRO A 1 102 ? 5.447 39.228 18.371 1.00 23.12 123 PRO A C 1
ATOM 743 O O . PRO A 1 102 ? 4.231 39.339 18.496 1.00 17.14 123 PRO A O 1
ATOM 747 N N . LEU A 1 103 ? 6.216 38.452 19.126 1.00 16.11 124 LEU A N 1
ATOM 748 C CA . LEU A 1 103 ? 5.712 37.599 20.188 1.00 13.69 124 LEU A CA 1
ATOM 749 C C . LEU A 1 103 ? 5.991 38.183 21.576 1.00 14.39 124 LEU A C 1
ATOM 750 O O . LEU A 1 103 ? 5.764 37.519 22.577 1.00 15.32 124 LEU A O 1
ATOM 755 N N . HIS A 1 104 ? 6.501 39.413 21.644 1.00 18.88 125 HIS A N 1
ATOM 756 C CA . HIS A 1 104 ? 6.767 40.043 22.949 1.00 16.73 125 HIS A CA 1
ATOM 757 C C . HIS A 1 104 ? 6.719 41.578 22.874 1.00 20.83 125 HIS A C 1
ATOM 758 O O . HIS A 1 104 ? 7.150 42.157 21.877 1.00 20.21 125 HIS A O 1
ATOM 765 N N . SER A 1 105 ? 6.194 42.207 23.930 1.00 22.31 126 SER A N 1
ATOM 766 C CA . SER A 1 105 ? 6.303 43.649 24.157 1.00 20.53 126 SER A CA 1
ATOM 767 C C . SER A 1 105 ? 6.710 43.899 25.598 1.00 19.88 126 SER A C 1
ATOM 768 O O . SER A 1 105 ? 6.356 43.127 26.486 1.00 25.56 126 SER A O 1
ATOM 773 N N . VAL A 1 106 ? 7.384 45.022 25.840 1.00 25.16 127 VAL A N 1
ATOM 774 C CA . VAL A 1 106 ? 7.470 45.595 27.184 1.00 24.82 127 VAL A CA 1
ATOM 775 C C . VAL A 1 106 ? 6.098 46.195 27.535 1.00 28.31 127 VAL A C 1
ATOM 776 O O . VAL A 1 106 ? 5.369 46.635 26.655 1.00 23.59 127 VAL A O 1
ATOM 780 N N . GLY A 1 107 ? 5.750 46.205 28.818 1.00 28.83 128 GLY A N 1
ATOM 781 C CA . GLY A 1 107 ? 4.440 46.680 29.250 1.00 32.30 128 GLY A CA 1
ATOM 782 C C . GLY A 1 107 ? 3.350 45.639 29.068 1.00 29.65 128 GLY A C 1
ATOM 783 O O . GLY A 1 107 ? 3.595 44.529 28.573 1.00 25.11 128 GLY A O 1
ATOM 784 N N . TYR A 1 108 ? 2.153 46.007 29.500 1.00 25.27 129 TYR A N 1
ATOM 785 C CA . TYR A 1 108 ? 0.978 45.162 29.385 1.00 28.52 129 TYR A CA 1
ATOM 786 C C . TYR A 1 108 ? 0.135 45.730 28.273 1.00 25.80 129 TYR A C 1
ATOM 787 O O . TYR A 1 108 ? -0.370 46.849 28.393 1.00 24.62 129 TYR A O 1
ATOM 796 N N . THR A 1 109 ? -0.023 44.964 27.195 1.00 23.99 130 THR A N 1
ATOM 797 C CA . THR A 1 109 ? -0.663 45.476 25.985 1.00 23.98 130 THR A CA 1
ATOM 798 C C . THR A 1 109 ? -1.415 44.426 25.199 1.00 19.38 130 THR A C 1
ATOM 799 O O . THR A 1 109 ? -1.293 43.220 25.464 1.00 23.69 130 THR A O 1
ATOM 803 N N . THR A 1 110 ? -2.181 44.897 24.214 1.00 25.57 131 THR A N 1
ATOM 804 C CA . THR A 1 110 ? -2.859 44.034 23.256 1.00 21.54 131 THR A CA 1
ATOM 805 C C . THR A 1 110 ? -1.868 43.685 22.141 1.00 23.22 131 THR A C 1
ATOM 806 O O . THR A 1 110 ? -1.991 44.172 21.019 1.00 24.03 131 THR A O 1
ATOM 810 N N . LEU A 1 111 ? -0.873 42.853 22.466 1.00 20.81 132 LEU A N 1
ATOM 811 C CA . LEU A 1 111 ? 0.234 42.550 21.537 1.00 21.18 132 LEU A CA 1
ATOM 812 C C . LEU A 1 111 ? -0.294 41.931 20.240 1.00 19.47 132 LEU A C 1
ATOM 813 O O . LEU A 1 111 ? 0.061 42.350 19.136 1.00 19.82 132 LEU A O 1
ATOM 818 N N . VAL A 1 112 ? -1.153 40.936 20.389 1.00 19.11 133 VAL A N 1
ATOM 819 C CA . VAL A 1 112 ? -1.906 40.388 19.264 1.00 17.79 133 VAL A CA 1
ATOM 820 C C . VAL A 1 112 ? -2.956 41.435 18.819 1.00 19.73 133 VAL A C 1
ATOM 821 O O . VAL A 1 112 ? -3.962 41.671 19.511 1.00 18.97 133 VAL A O 1
ATOM 825 N N . GLY A 1 113 ? -2.696 42.077 17.681 1.00 15.23 134 GLY A N 1
ATOM 826 C CA . GLY A 1 113 ? -3.607 43.086 17.126 1.00 14.56 134 GLY A CA 1
ATOM 827 C C . GLY A 1 113 ? -3.011 44.469 17.087 1.00 19.35 134 GLY A C 1
ATOM 828 O O . GLY A 1 113 ? -3.597 45.367 16.503 1.00 21.24 134 GLY A O 1
ATOM 829 N N . ASN A 1 114 ? -1.853 44.642 17.721 1.00 22.76 135 ASN A N 1
ATOM 830 C CA . ASN A 1 114 ? -1.157 45.946 17.778 1.00 24.44 135 ASN A CA 1
ATOM 831 C C . ASN A 1 114 ? -0.296 46.263 16.563 1.00 26.87 135 ASN A C 1
ATOM 832 O O . ASN A 1 114 ? 0.496 47.205 16.610 1.00 27.86 135 ASN A O 1
ATOM 837 N N . ASN A 1 115 ? -0.434 45.467 15.504 1.00 22.17 136 ASN A N 1
ATOM 838 C CA . ASN A 1 115 ? 0.365 45.579 14.284 1.00 23.65 136 ASN A CA 1
ATOM 839 C C . ASN A 1 115 ? -0.376 44.943 13.094 1.00 23.27 136 ASN A C 1
ATOM 840 O O . ASN A 1 115 ? -1.475 44.352 13.253 1.00 22.90 136 ASN A O 1
ATOM 845 N N . HIS A 1 116 ? 0.243 45.054 11.917 1.00 23.91 137 HIS A N 1
ATOM 846 C CA . HIS A 1 116 ? -0.299 44.553 10.648 1.00 26.18 137 HIS A CA 1
ATOM 847 C C . HIS A 1 116 ? -0.302 43.023 10.546 1.00 19.14 137 HIS A C 1
ATOM 848 O O . HIS A 1 116 ? -0.951 42.476 9.660 1.00 21.07 137 HIS A O 1
ATOM 855 N N . GLU A 1 117 ? 0.446 42.362 11.433 1.00 18.58 138 GLU A N 1
ATOM 856 C CA . GLU A 1 117 ? 0.734 40.928 11.352 1.00 18.83 138 GLU A CA 1
ATOM 857 C C . GLU A 1 117 ? -0.122 40.048 12.259 1.00 20.50 138 GLU A C 1
ATOM 858 O O . GLU A 1 117 ? 0.133 38.840 12.355 1.00 15.35 138 GLU A O 1
ATOM 864 N N . SER A 1 118 ? -1.098 40.651 12.946 1.00 15.83 139 SER A N 1
ATOM 865 C CA . SER A 1 118 ? -1.912 39.939 13.923 1.00 16.40 139 SER A CA 1
ATOM 866 C C . SER A 1 118 ? -3.320 40.490 14.019 1.00 12.45 139 SER A C 1
ATOM 867 O O . SER A 1 118 ? -3.550 41.647 13.709 1.00 15.38 139 SER A O 1
ATOM 870 N N . TRP A 1 119 ? -4.234 39.614 14.433 1.00 13.81 140 TRP A N 1
ATOM 871 C CA . TRP A 1 119 ? -5.676 39.876 14.522 1.00 17.64 140 TRP A CA 1
ATOM 872 C C . TRP A 1 119 ? -6.129 39.232 15.825 1.00 16.27 140 TRP A C 1
ATOM 873 O O . TRP A 1 119 ? -6.009 38.010 15.986 1.00 15.79 140 TRP A O 1
ATOM 884 N N . GLY A 1 120 ? -6.650 40.023 16.755 1.00 16.91 141 GLY A N 1
ATOM 885 C CA . GLY A 1 120 ? -6.980 39.521 18.079 1.00 18.85 141 GLY A CA 1
ATOM 886 C C . GLY A 1 120 ? -8.297 39.986 18.681 1.00 13.95 141 GLY A C 1
ATOM 887 O O . GLY A 1 120 ? -8.744 41.133 18.437 1.00 16.09 141 GLY A O 1
ATOM 888 N N . TRP A 1 121 ? -8.894 39.083 19.462 1.00 15.18 142 TRP A N 1
ATOM 889 C CA . TRP A 1 121 ? -10.037 39.360 20.340 1.00 16.58 142 TRP A CA 1
ATOM 890 C C . TRP A 1 121 ? -9.543 39.535 21.769 1.00 17.78 142 TRP A C 1
ATOM 891 O O . TRP A 1 121 ? -8.980 38.594 22.368 1.00 16.77 142 TRP A O 1
ATOM 902 N N . ASP A 1 122 ? -9.716 40.748 22.299 1.00 19.31 143 ASP A N 1
ATOM 903 C CA . ASP A 1 122 ? -9.422 41.033 23.692 1.00 15.92 143 ASP A CA 1
ATOM 904 C C . ASP A 1 122 ? -10.612 40.535 24.517 1.00 18.47 143 ASP A C 1
ATOM 905 O O . ASP A 1 122 ? -11.690 41.144 24.486 1.00 21.79 143 ASP A O 1
ATOM 910 N N . LEU A 1 123 ? -10.406 39.441 25.246 1.00 17.70 144 LEU A N 1
ATOM 911 C CA . LEU A 1 123 ? -11.453 38.786 26.028 1.00 20.87 144 LEU A CA 1
ATOM 912 C C . LEU A 1 123 ? -12.092 39.668 27.118 1.00 25.91 144 LEU A C 1
ATOM 913 O O . LEU A 1 123 ? -13.313 39.622 27.303 1.00 25.53 144 LEU A O 1
ATOM 918 N N . GLY A 1 124 ? -11.291 40.484 27.805 1.00 21.51 145 GLY A N 1
ATOM 919 C CA . GLY A 1 124 ? -11.811 41.373 28.862 1.00 20.83 145 GLY A CA 1
ATOM 920 C C . GLY A 1 124 ? -12.612 42.552 28.317 1.00 28.80 145 GLY A C 1
ATOM 921 O O . GLY A 1 124 ? -13.647 42.946 28.877 1.00 27.25 145 GLY A O 1
ATOM 922 N N . ARG A 1 125 ? -12.139 43.112 27.212 1.00 27.67 146 ARG A N 1
ATOM 923 C CA . ARG A 1 125 ? -12.742 44.307 26.633 1.00 28.51 146 ARG A CA 1
ATOM 924 C C . ARG A 1 125 ? -13.880 43.996 25.656 1.00 29.81 146 ARG A C 1
ATOM 925 O O . ARG A 1 125 ? -14.657 44.894 25.313 1.00 25.36 146 ARG A O 1
ATOM 939 N N . ASN A 1 126 ? -13.994 42.732 25.237 1.00 24.66 147 ASN A N 1
ATOM 940 C CA . ASN A 1 126 ? -14.911 42.332 24.173 1.00 26.65 147 ASN A CA 1
ATOM 941 C C . ASN A 1 126 ? -14.651 43.248 22.953 1.00 25.46 147 ASN A C 1
ATOM 942 O O . ASN A 1 126 ? -15.544 43.970 22.502 1.00 17.53 147 ASN A O 1
ATOM 947 N N . ARG A 1 127 ? -13.407 43.286 22.491 1.00 21.06 148 ARG A N 1
ATOM 948 C CA . ARG A 1 127 ? -13.032 44.160 21.364 1.00 18.21 148 ARG A CA 1
ATOM 949 C C . ARG A 1 127 ? -11.995 43.497 20.481 1.00 19.78 148 ARG A C 1
ATOM 950 O O . ARG A 1 127 ? -11.139 42.752 20.969 1.00 17.41 148 ARG A O 1
ATOM 958 N N . LEU A 1 128 ? -12.067 43.807 19.189 1.00 15.56 149 LEU A N 1
ATOM 959 C CA . LEU A 1 128 ? -11.175 43.266 18.157 1.00 17.15 149 LEU A CA 1
ATOM 960 C C . LEU A 1 128 ? -10.108 44.257 17.762 1.00 16.79 149 LEU A C 1
ATOM 961 O O . LEU A 1 128 ? -10.413 45.400 17.489 1.00 19.12 149 LEU A O 1
ATOM 966 N N . TYR A 1 129 ? -8.874 43.779 17.652 1.00 18.03 150 TYR A N 1
ATOM 967 C CA . TYR A 1 129 ? -7.732 44.612 17.270 1.00 19.47 150 TYR A CA 1
ATOM 968 C C . TYR A 1 129 ? -6.982 44.038 16.084 1.00 19.07 150 TYR A C 1
ATOM 969 O O . TYR A 1 129 ? -6.704 42.846 16.050 1.00 14.78 150 TYR A O 1
ATOM 978 N N . HIS A 1 130 ? -6.697 44.894 15.107 1.00 19.82 151 HIS A N 1
ATOM 979 C CA . HIS A 1 130 ? -5.793 44.585 14.005 1.00 19.02 151 HIS A CA 1
ATOM 980 C C . HIS A 1 130 ? -5.156 45.883 13.506 1.00 20.22 151 HIS A C 1
ATOM 981 O O . HIS A 1 130 ? -5.873 46.862 13.256 1.00 21.50 151 HIS A O 1
ATOM 988 N N . ASP A 1 131 ? -3.828 45.897 13.353 1.00 17.67 152 ASP A N 1
ATOM 989 C CA . ASP A 1 131 ? -3.129 47.134 12.972 1.00 18.26 152 ASP A CA 1
ATOM 990 C C . ASP A 1 131 ? -3.543 48.261 13.943 1.00 15.28 152 ASP A C 1
ATOM 991 O O . ASP A 1 131 ? -3.908 49.362 13.521 1.00 18.83 152 ASP A O 1
ATOM 996 N N . GLY A 1 132 ? -3.526 47.957 15.241 1.00 17.43 153 GLY A N 1
ATOM 997 C CA . GLY A 1 132 ? -3.956 48.914 16.292 1.00 19.31 153 GLY A CA 1
ATOM 998 C C . GLY A 1 132 ? -3.315 50.296 16.303 1.00 22.50 153 GLY A C 1
ATOM 999 O O . GLY A 1 132 ? -3.928 51.254 16.775 1.00 27.61 153 GLY A O 1
ATOM 1000 N N . LYS A 1 133 ? -2.104 50.432 15.766 1.00 24.03 154 LYS A N 1
ATOM 1001 C CA . LYS A 1 133 ? -1.440 51.746 15.702 1.00 28.49 154 LYS A CA 1
ATOM 1002 C C . LYS A 1 133 ? -2.129 52.717 14.727 1.00 30.47 154 LYS A C 1
ATOM 1003 O O . LYS A 1 133 ? -2.054 53.948 14.890 1.00 27.48 154 LYS A O 1
ATOM 1006 N N . ASN A 1 134 ? -2.839 52.144 13.755 1.00 22.34 155 ASN A N 1
ATOM 1007 C CA . ASN A 1 134 ? -3.393 52.856 12.613 1.00 23.09 155 ASN A CA 1
ATOM 1008 C C . ASN A 1 134 ? -4.903 52.720 12.395 1.00 20.36 155 ASN A C 1
ATOM 1009 O O . ASN A 1 134 ? -5.480 53.475 11.606 1.00 24.46 155 ASN A O 1
ATOM 1014 N N . GLN A 1 135 ? -5.535 51.758 13.065 1.00 22.54 156 GLN A N 1
ATOM 1015 C CA . GLN A 1 135 ? -6.952 51.469 12.844 1.00 21.90 156 GLN A CA 1
ATOM 1016 C C . GLN A 1 135 ? -7.680 51.285 14.173 1.00 20.04 156 GLN A C 1
ATOM 1017 O O . GLN A 1 135 ? -7.099 50.759 15.120 1.00 20.83 156 GLN A O 1
ATOM 1023 N N . PRO A 1 136 ? -8.969 51.682 14.234 1.00 24.92 157 PRO A N 1
ATOM 1024 C CA . PRO A 1 136 ? -9.746 51.545 15.468 1.00 22.00 157 PRO A CA 1
ATOM 1025 C C . PRO A 1 136 ? -10.095 50.101 15.799 1.00 20.65 157 PRO A C 1
ATOM 1026 O O . PRO A 1 136 ? -10.220 49.257 14.889 1.00 19.92 157 PRO A O 1
ATOM 1030 N N . SER A 1 137 ? -10.224 49.804 17.093 1.00 22.37 158 SER A N 1
ATOM 1031 C CA . SER A 1 137 ? -10.825 48.527 17.513 1.00 15.10 158 SER A CA 1
ATOM 1032 C C . SER A 1 137 ? -12.320 48.512 17.238 1.00 16.87 158 SER A C 1
ATOM 1033 O O . SER A 1 137 ? -12.936 49.560 16.956 1.00 17.90 158 SER A O 1
ATOM 1036 N N . LYS A 1 138 ? -12.887 47.305 17.274 1.00 22.10 159 LYS A N 1
ATOM 1037 C CA . LYS A 1 138 ? -14.309 47.102 17.102 1.00 21.67 159 LYS A CA 1
ATOM 1038 C C . LYS A 1 138 ? -14.883 46.214 18.208 1.00 19.54 159 LYS A C 1
ATOM 1039 O O . LYS A 1 138 ? -14.262 45.256 18.653 1.00 18.13 159 LYS A O 1
ATOM 1045 N N . THR A 1 139 ? -16.091 46.569 18.631 1.00 18.03 160 THR A N 1
ATOM 1046 C CA . THR A 1 139 ? -16.858 45.808 19.603 1.00 17.73 160 THR A CA 1
ATOM 1047 C C . THR A 1 139 ? -17.160 44.440 19.020 1.00 16.96 160 THR A C 1
ATOM 1048 O O . THR A 1 139 ? -17.532 44.332 17.852 1.00 19.70 160 THR A O 1
ATOM 1052 N N . TYR A 1 140 ? -16.976 43.401 19.825 1.00 14.89 161 TYR A N 1
ATOM 1053 C CA . TYR A 1 140 ? -17.259 42.030 19.392 1.00 18.40 161 TYR A CA 1
ATOM 1054 C C . TYR A 1 140 ? -17.569 41.147 20.599 1.00 20.06 161 TYR A C 1
ATOM 1055 O O . TYR A 1 140 ? -16.811 41.166 21.580 1.00 21.63 161 TYR A O 1
ATOM 1064 N N . PRO A 1 141 ? -18.699 40.384 20.545 1.00 20.18 162 PRO A N 1
ATOM 1065 C CA . PRO A 1 141 ? -19.642 40.301 19.430 1.00 20.53 162 PRO A CA 1
ATOM 1066 C C . PRO A 1 141 ? -20.361 41.619 19.192 1.00 20.70 162 PRO A C 1
ATOM 1067 O O . PRO A 1 141 ? -20.617 42.358 20.133 1.00 17.94 162 PRO A O 1
ATOM 1071 N N . ALA A 1 142 ? -20.691 41.869 17.930 1.00 17.24 163 ALA A N 1
ATOM 1072 C CA . ALA A 1 142 ? -21.175 43.156 17.455 1.00 26.14 163 ALA A CA 1
ATOM 1073 C C . ALA A 1 142 ? -22.555 43.548 17.964 1.00 27.60 163 ALA A C 1
ATOM 1074 O O . ALA A 1 142 ? -22.947 44.692 17.790 1.00 28.75 163 ALA A O 1
ATOM 1076 N N . PHE A 1 143 ? -23.290 42.617 18.579 1.00 26.29 164 PHE A N 1
ATOM 1077 C CA . PHE A 1 143 ? -24.611 42.918 19.145 1.00 26.79 164 PHE A CA 1
ATOM 1078 C C . PHE A 1 143 ? -24.496 43.725 20.448 1.00 31.79 164 PHE A C 1
ATOM 1079 O O . PHE A 1 143 ? -25.454 44.388 20.866 1.00 32.90 164 PHE A O 1
ATOM 1087 N N . LEU A 1 144 ? -23.329 43.657 21.086 1.00 24.67 165 LEU A N 1
ATOM 1088 C CA . LEU A 1 144 ? -23.064 44.373 22.330 1.00 24.17 165 LEU A CA 1
ATOM 1089 C C . LEU A 1 144 ? -23.205 45.891 22.159 1.00 29.22 165 LEU A C 1
ATOM 1090 O O . LEU A 1 144 ? -22.748 46.455 21.162 1.00 29.54 165 LEU A O 1
ATOM 1095 N N . GLU A 1 145 ? -23.863 46.531 23.131 1.00 28.26 166 GLU A N 1
ATOM 1096 C CA . GLU A 1 145 ? -23.957 47.989 23.197 1.00 29.32 166 GLU A CA 1
ATOM 1097 C C . GLU A 1 145 ? -22.625 48.563 23.673 1.00 34.53 166 GLU A C 1
ATOM 1098 O O . GLU A 1 145 ? -21.891 47.878 24.380 1.00 36.13 166 GLU A O 1
ATOM 1104 N N . PRO A 1 146 ? -22.320 49.836 23.317 1.00 42.23 167 PRO A N 1
ATOM 1105 C CA . PRO A 1 146 ? -21.047 50.482 23.663 1.00 45.93 167 PRO A CA 1
ATOM 1106 C C . PRO A 1 146 ? -20.445 50.064 25.011 1.00 43.96 167 PRO A C 1
ATOM 1107 O O . PRO A 1 146 ? -19.270 49.683 25.063 1.00 49.40 167 PRO A O 1
ATOM 1111 N N . ASP A 1 147 ? -21.260 50.102 26.062 1.00 38.80 168 ASP A N 1
ATOM 1112 C CA . ASP A 1 147 ? -20.818 49.875 27.440 1.00 40.81 168 ASP A CA 1
ATOM 1113 C C . ASP A 1 147 ? -21.232 48.505 27.990 1.00 40.24 168 ASP A C 1
ATOM 1114 O O . ASP A 1 147 ? -21.205 48.281 29.200 1.00 38.95 168 ASP A O 1
ATOM 1116 N N . GLU A 1 148 ? -21.588 47.583 27.105 1.00 34.05 169 GLU A N 1
ATOM 1117 C CA . GLU A 1 148 ? -22.077 46.279 27.530 1.00 33.84 169 GLU A CA 1
ATOM 1118 C C . GLU A 1 148 ? -21.010 45.235 27.282 1.00 34.41 169 GLU A C 1
ATOM 1119 O O . GLU A 1 148 ? -20.490 45.111 26.164 1.00 33.00 169 GLU A O 1
ATOM 1125 N N . THR A 1 149 ? -20.721 44.476 28.331 1.00 31.00 170 THR A N 1
ATOM 1126 C CA . THR A 1 149 ? -19.678 43.472 28.314 1.00 37.48 170 THR A CA 1
ATOM 1127 C C . THR A 1 149 ? -20.205 42.169 28.920 1.00 30.10 170 THR A C 1
ATOM 1128 O O . THR A 1 149 ? -21.085 42.193 29.744 1.00 29.98 170 THR A O 1
ATOM 1132 N N . PHE A 1 150 ? -19.697 41.033 28.466 1.00 35.84 171 PHE A N 1
ATOM 1133 C CA . PHE A 1 150 ? -19.929 39.785 29.177 1.00 36.48 171 PHE A CA 1
ATOM 1134 C C . PHE A 1 150 ? -18.602 39.089 29.356 1.00 34.43 171 PHE A C 1
ATOM 1135 O O . PHE A 1 150 ? -17.630 39.389 28.664 1.00 34.36 171 PHE A O 1
ATOM 1143 N N . ILE A 1 151 ? -18.572 38.154 30.294 1.00 32.45 172 ILE A N 1
ATOM 1144 C CA . ILE A 1 151 ? -17.363 37.421 30.595 1.00 33.71 172 ILE A CA 1
ATOM 1145 C C . ILE A 1 151 ? -17.331 36.246 29.635 1.00 24.86 172 ILE A C 1
ATOM 1146 O O . ILE A 1 151 ? -18.275 35.449 29.576 1.00 26.02 172 ILE A O 1
ATOM 1151 N N . VAL A 1 152 ? -16.258 36.144 28.868 1.00 25.03 173 VAL A N 1
ATOM 1152 C CA . VAL A 1 152 ? -16.095 35.031 27.953 1.00 27.68 173 VAL A CA 1
ATOM 1153 C C . VAL A 1 152 ? -15.799 33.816 28.832 1.00 23.32 173 VAL A C 1
ATOM 1154 O O . VAL A 1 152 ? -14.957 33.902 29.729 1.00 25.45 173 VAL A O 1
ATOM 1158 N N . PRO A 1 153 ? -16.527 32.703 28.625 1.00 24.27 174 PRO A N 1
ATOM 1159 C CA . PRO A 1 153 ? -16.296 31.528 29.480 1.00 23.34 174 PRO A CA 1
ATOM 1160 C C . PRO A 1 153 ? -14.876 30.938 29.350 1.00 20.84 174 PRO A C 1
ATOM 1161 O O . PRO A 1 153 ? -14.133 31.302 28.431 1.00 18.84 174 PRO A O 1
ATOM 1165 N N . ASP A 1 154 ? -14.499 30.056 30.279 1.00 25.01 175 ASP A N 1
ATOM 1166 C CA . ASP A 1 154 ? -13.161 29.442 30.269 1.00 25.22 175 ASP A CA 1
ATOM 1167 C C . ASP A 1 154 ? -12.763 28.805 28.943 1.00 19.07 175 ASP A C 1
ATOM 1168 O O . ASP A 1 154 ? -11.614 28.922 28.520 1.00 19.64 175 ASP A O 1
ATOM 1173 N N . SER A 1 155 ? -13.681 28.062 28.340 1.00 20.02 176 SER A N 1
ATOM 1174 C CA . SER A 1 155 ? -13.408 27.439 27.047 1.00 19.95 176 SER A CA 1
ATOM 1175 C C . SER A 1 155 ? -14.333 28.008 25.987 1.00 20.01 176 SER A C 1
ATOM 1176 O O . SER A 1 155 ? -15.487 28.351 26.257 1.00 20.54 176 SER A O 1
ATOM 1179 N N . PHE A 1 156 ? -13.816 28.098 24.767 1.00 21.26 177 PHE A N 1
ATOM 1180 C CA . PHE A 1 156 ? -14.606 28.529 23.609 1.00 13.25 177 PHE A CA 1
ATOM 1181 C C . PHE A 1 156 ? -13.840 28.139 22.356 1.00 13.90 177 PHE A C 1
ATOM 1182 O O . PHE A 1 156 ? -12.675 27.734 22.430 1.00 18.35 177 PHE A O 1
ATOM 1190 N N . LEU A 1 157 ? -14.485 28.309 21.208 1.00 12.43 178 LEU A N 1
ATOM 1191 C CA . LEU A 1 157 ? -13.925 27.847 19.950 1.00 13.52 178 LEU A CA 1
ATOM 1192 C C . LEU A 1 157 ? -13.533 28.999 19.041 1.00 14.06 178 LEU A C 1
ATOM 1193 O O . LEU A 1 157 ? -14.173 30.081 19.044 1.00 11.93 178 LEU A O 1
ATOM 1198 N N . VAL A 1 158 ? -12.467 28.741 18.272 1.00 11.35 179 VAL A N 1
ATOM 1199 C CA . VAL A 1 158 ? -11.949 29.649 17.275 1.00 10.56 179 VAL A CA 1
ATOM 1200 C C . VAL A 1 158 ? -12.067 28.986 15.897 1.00 13.86 179 VAL A C 1
ATOM 1201 O O . VAL A 1 158 ? -11.644 27.841 15.680 1.00 13.06 179 VAL A O 1
ATOM 1205 N N . ALA A 1 159 ? -12.606 29.732 14.947 1.00 11.81 180 ALA A N 1
ATOM 1206 C CA . ALA A 1 159 ? -12.919 29.164 13.643 1.00 17.22 180 ALA A CA 1
ATOM 1207 C C . ALA A 1 159 ? -12.308 30.036 12.569 1.00 17.12 180 ALA A C 1
ATOM 1208 O O . ALA A 1 159 ? -12.740 31.186 12.371 1.00 11.93 180 ALA A O 1
ATOM 1210 N N . LEU A 1 160 ? -11.271 29.492 11.926 1.00 14.40 181 LEU A N 1
ATOM 1211 C CA . LEU A 1 160 ? -10.532 30.148 10.861 1.00 14.97 181 LEU A CA 1
ATOM 1212 C C . LEU A 1 160 ? -10.847 29.485 9.501 1.00 16.09 181 LEU A C 1
ATOM 1213 O O . LEU A 1 160 ? -10.486 28.319 9.233 1.00 15.42 181 LEU A O 1
ATOM 1218 N N . ASP A 1 161 ? -11.572 30.235 8.672 1.00 14.78 182 ASP A N 1
ATOM 1219 C CA . ASP A 1 161 ? -11.900 29.828 7.303 1.00 16.36 182 ASP A CA 1
ATOM 1220 C C . ASP A 1 161 ? -10.971 30.545 6.339 1.00 19.75 182 ASP A C 1
ATOM 1221 O O . ASP A 1 161 ? -11.183 31.728 5.971 1.00 19.05 182 ASP A O 1
ATOM 1226 N N . MET A 1 162 ? -9.916 29.835 5.948 1.00 19.31 183 MET A N 1
ATOM 1227 C CA . MET A 1 162 ? -8.965 30.355 4.962 1.00 21.59 183 MET A CA 1
ATOM 1228 C C . MET A 1 162 ? -9.508 30.432 3.525 1.00 24.71 183 MET A C 1
ATOM 1229 O O . MET A 1 162 ? -8.922 31.102 2.683 1.00 28.85 183 MET A O 1
ATOM 1234 N N . ASP A 1 163 ? -10.649 29.799 3.253 1.00 23.19 184 ASP A N 1
ATOM 1235 C CA . ASP A 1 163 ? -11.240 29.867 1.917 1.00 28.06 184 ASP A CA 1
ATOM 1236 C C . ASP A 1 163 ? -12.081 31.142 1.780 1.00 30.72 184 ASP A C 1
ATOM 1237 O O . ASP A 1 163 ? -11.933 31.853 0.793 1.00 25.32 184 ASP A O 1
ATOM 1242 N N . ASP A 1 164 ? -12.896 31.444 2.799 1.00 29.56 185 ASP A N 1
ATOM 1243 C CA . ASP A 1 164 ? -13.645 32.714 2.917 1.00 30.91 185 ASP A CA 1
ATOM 1244 C C . ASP A 1 164 ? -12.740 33.881 3.348 1.00 28.05 185 ASP A C 1
ATOM 1245 O O . ASP A 1 164 ? -13.080 35.044 3.167 1.00 23.02 185 ASP A O 1
ATOM 1250 N N . GLY A 1 165 ? -11.621 33.564 3.989 1.00 21.79 186 GLY A N 1
ATOM 1251 C CA . GLY A 1 165 ? -10.740 34.571 4.567 1.00 21.26 186 GLY A CA 1
ATOM 1252 C C . GLY A 1 165 ? -11.341 35.221 5.813 1.00 21.57 186 GLY A C 1
ATOM 1253 O O . GLY A 1 165 ? -11.285 36.445 5.951 1.00 21.24 186 GLY A O 1
ATOM 1254 N N . THR A 1 166 ? -11.912 34.410 6.713 1.00 19.89 187 THR A N 1
ATOM 1255 C CA . THR A 1 166 ? -12.567 34.926 7.934 1.00 19.69 187 THR A CA 1
ATOM 1256 C C . THR A 1 166 ? -12.129 34.227 9.225 1.00 15.46 187 THR A C 1
ATOM 1257 O O . THR A 1 166 ? -11.754 33.047 9.220 1.00 15.60 187 THR A O 1
ATOM 1261 N N . LEU A 1 167 ? -12.175 34.982 10.326 1.00 15.18 188 LEU A N 1
ATOM 1262 C CA . LEU A 1 167 ? -12.010 34.454 11.671 1.00 15.33 188 LEU A CA 1
ATOM 1263 C C . LEU A 1 167 ? -13.281 34.756 12.470 1.00 14.36 188 LEU A C 1
ATOM 1264 O O . LEU A 1 167 ? -13.759 35.895 12.465 1.00 14.44 188 LEU A O 1
ATOM 1269 N N . SER A 1 168 ? -13.817 33.714 13.114 1.00 15.55 189 SER A N 1
ATOM 1270 C CA . SER A 1 168 ? -15.043 33.754 13.913 1.00 12.95 189 SER A CA 1
ATOM 1271 C C . SER A 1 168 ? -14.815 33.038 15.238 1.00 13.43 189 SER A C 1
ATOM 1272 O O . SER A 1 168 ? -13.858 32.288 15.373 1.00 14.19 189 SER A O 1
ATOM 1275 N N . PHE A 1 169 ? -15.712 33.233 16.199 1.00 14.93 190 PHE A N 1
ATOM 1276 C CA . PHE A 1 169 ? -15.622 32.533 17.489 1.00 16.95 190 PHE A CA 1
ATOM 1277 C C . PHE A 1 169 ? -16.969 31.914 17.821 1.00 14.60 190 PHE A C 1
ATOM 1278 O O . PHE A 1 169 ? -18.023 32.468 17.437 1.00 14.87 190 PHE A O 1
ATOM 1286 N N . ILE A 1 170 ? -16.914 30.797 18.543 1.00 17.66 191 ILE A N 1
ATOM 1287 C CA . ILE A 1 170 ? -18.103 30.146 19.137 1.00 15.57 191 ILE A CA 1
ATOM 1288 C C . ILE A 1 170 ? -17.999 30.142 20.674 1.00 16.20 191 ILE A C 1
ATOM 1289 O O . ILE A 1 170 ? -16.995 29.681 21.253 1.00 19.15 191 ILE A O 1
ATOM 1294 N N . VAL A 1 171 ? -19.008 30.727 21.318 1.00 17.17 192 VAL A N 1
ATOM 1295 C CA . VAL A 1 171 ? -19.052 30.896 22.786 1.00 17.84 192 VAL A CA 1
ATOM 1296 C C . VAL A 1 171 ? -20.369 30.363 23.335 1.00 18.52 192 VAL A C 1
ATOM 1297 O O . VAL A 1 171 ? -21.451 30.721 22.845 1.00 19.89 192 VAL A O 1
ATOM 1301 N N . ASP A 1 172 ? -20.284 29.491 24.342 1.00 21.45 193 ASP A N 1
ATOM 1302 C CA . ASP A 1 172 ? -21.486 28.904 24.973 1.00 20.72 193 ASP A CA 1
ATOM 1303 C C . ASP A 1 172 ? -22.366 28.264 23.897 1.00 24.92 193 ASP A C 1
ATOM 1304 O O . ASP A 1 172 ? -23.594 28.388 23.921 1.00 23.43 193 ASP A O 1
ATOM 1309 N N . GLY A 1 173 ? -21.727 27.604 22.932 1.00 21.70 194 GLY A N 1
ATOM 1310 C CA . GLY A 1 173 ? -22.431 26.961 21.835 1.00 23.30 194 GLY A CA 1
ATOM 1311 C C . GLY A 1 173 ? -23.030 27.870 20.772 1.00 19.24 194 GLY A C 1
ATOM 1312 O O . GLY A 1 173 ? -23.644 27.376 19.833 1.00 22.44 194 GLY A O 1
ATOM 1313 N N . GLN A 1 174 ? -22.838 29.181 20.899 1.00 18.96 195 GLN A N 1
ATOM 1314 C CA . GLN A 1 174 ? -23.401 30.151 19.971 1.00 18.63 195 GLN A CA 1
ATOM 1315 C C . GLN A 1 174 ? -22.341 30.768 19.069 1.00 18.60 195 GLN A C 1
ATOM 1316 O O . GLN A 1 174 ? -21.278 31.145 19.520 1.00 14.55 195 GLN A O 1
ATOM 1322 N N . TYR A 1 175 ? -22.670 30.897 17.794 1.00 20.07 196 TYR A N 1
ATOM 1323 C CA . TYR A 1 175 ? -21.825 31.595 16.841 1.00 18.06 196 TYR A CA 1
ATOM 1324 C C . TYR A 1 175 ? -21.826 33.092 17.139 1.00 19.45 196 TYR A C 1
ATOM 1325 O O . TYR A 1 175 ? -22.883 33.736 17.262 1.00 18.43 196 TYR A O 1
ATOM 1334 N N . MET A 1 176 ? -20.634 33.649 17.309 1.00 13.85 197 MET A N 1
ATOM 1335 C CA . MET A 1 176 ? -20.510 35.064 17.673 1.00 16.69 197 MET A CA 1
ATOM 1336 C C . MET A 1 176 ? -20.414 35.988 16.445 1.00 15.11 197 MET A C 1
ATOM 1337 O O . MET A 1 176 ? -20.242 37.220 16.584 1.00 18.37 197 MET A O 1
ATOM 1342 N N . GLY A 1 177 ? -20.475 35.396 15.252 1.00 17.89 198 GLY A N 1
ATOM 1343 C CA . GLY A 1 177 ? -20.375 36.144 14.013 1.00 19.42 198 GLY A CA 1
ATOM 1344 C C . GLY A 1 177 ? -18.943 36.276 13.556 1.00 19.14 198 GLY A C 1
ATOM 1345 O O . GLY A 1 177 ? -18.000 35.937 14.293 1.00 13.56 198 GLY A O 1
ATOM 1346 N N . VAL A 1 178 ? -18.773 36.730 12.321 1.00 19.29 199 VAL A N 1
ATOM 1347 C CA . VAL A 1 178 ? -17.439 36.970 11.782 1.00 17.43 199 VAL A CA 1
ATOM 1348 C C . VAL A 1 178 ? -16.757 38.125 12.536 1.00 9.65 199 VAL A C 1
ATOM 1349 O O . VAL A 1 178 ? -17.334 39.228 12.632 1.00 15.44 199 VAL A O 1
ATOM 1353 N N . ALA A 1 179 ? -15.537 37.870 13.041 1.00 15.14 200 ALA A N 1
ATOM 1354 C CA . ALA A 1 179 ? -14.705 38.846 13.737 1.00 14.93 200 ALA A CA 1
ATOM 1355 C C . ALA A 1 179 ? -13.851 39.651 12.759 1.00 13.17 200 ALA A C 1
ATOM 1356 O O . ALA A 1 179 ? -13.903 40.901 12.764 1.00 19.63 200 ALA A O 1
ATOM 1358 N N . PHE A 1 180 ? -13.092 38.933 11.928 1.00 17.72 201 PHE A N 1
ATOM 1359 C CA . PHE A 1 180 ? -12.198 39.505 10.922 1.00 18.26 201 PHE A CA 1
ATOM 1360 C C . PHE A 1 180 ? -12.477 38.923 9.539 1.00 14.67 201 PHE A C 1
ATOM 1361 O O . PHE A 1 180 ? -12.782 37.736 9.397 1.00 21.24 201 PHE A O 1
ATOM 1369 N N . ARG A 1 181 ? -12.392 39.807 8.546 1.00 18.94 202 ARG A N 1
ATOM 1370 C CA . ARG A 1 181 ? -12.488 39.489 7.115 1.00 14.83 202 ARG A CA 1
ATOM 1371 C C . ARG A 1 181 ? -11.142 39.834 6.481 1.00 19.13 202 ARG A C 1
ATOM 1372 O O . ARG A 1 181 ? -10.276 40.421 7.135 1.00 18.60 202 ARG A O 1
ATOM 1380 N N . GLY A 1 182 ? -10.982 39.497 5.202 1.00 19.06 203 GLY A N 1
ATOM 1381 C CA . GLY A 1 182 ? -9.814 39.933 4.426 1.00 23.03 203 GLY A CA 1
ATOM 1382 C C . GLY A 1 182 ? -8.582 39.063 4.598 1.00 27.83 203 GLY A C 1
ATOM 1383 O O . GLY A 1 182 ? -7.454 39.512 4.384 1.00 23.13 203 GLY A O 1
ATOM 1384 N N . LEU A 1 183 ? -8.790 37.810 4.980 1.00 23.04 204 LEU A N 1
ATOM 1385 C CA . LEU A 1 183 ? -7.675 36.938 5.337 1.00 22.43 204 LEU A CA 1
ATOM 1386 C C . LEU A 1 183 ? -7.237 35.948 4.212 1.00 24.26 204 LEU A C 1
ATOM 1387 O O . LEU A 1 183 ? -6.279 35.175 4.408 1.00 19.87 204 LEU A O 1
ATOM 1392 N N . LYS A 1 184 ? -7.919 35.957 3.061 1.00 26.49 205 LYS A N 1
ATOM 1393 C CA . LYS A 1 184 ? -7.544 35.066 1.928 1.00 28.75 205 LYS A CA 1
ATOM 1394 C C . LYS A 1 184 ? -6.097 35.260 1.480 1.00 27.41 205 LYS A C 1
ATOM 1395 O O . LYS A 1 184 ? -5.587 36.376 1.480 1.00 27.43 205 LYS A O 1
ATOM 1401 N N . GLY A 1 185 ? -5.441 34.175 1.069 1.00 27.46 206 GLY A N 1
ATOM 1402 C CA . GLY A 1 185 ? -4.082 34.269 0.549 1.00 27.15 206 GLY A CA 1
ATOM 1403 C C . GLY A 1 185 ? -3.002 34.582 1.578 1.00 28.48 206 GLY A C 1
ATOM 1404 O O . GLY A 1 185 ? -1.928 35.042 1.207 1.00 29.44 206 GLY A O 1
ATOM 1405 N N . LYS A 1 186 ? -3.288 34.351 2.865 1.00 24.21 207 LYS A N 1
ATOM 1406 C CA . LYS A 1 186 ? -2.279 34.486 3.925 1.00 19.55 207 LYS A CA 1
ATOM 1407 C C . LYS A 1 186 ? -1.900 33.099 4.500 1.00 24.53 207 LYS A C 1
ATOM 1408 O O . LYS A 1 186 ? -2.476 32.078 4.131 1.00 25.31 207 LYS A O 1
ATOM 1414 N N . LYS A 1 187 ? -0.900 33.086 5.379 1.00 20.98 208 LYS A N 1
ATOM 1415 C CA . LYS A 1 187 ? -0.538 31.916 6.145 1.00 18.44 208 LYS A CA 1
ATOM 1416 C C . LYS A 1 187 ? -0.611 32.304 7.628 1.00 12.87 208 LYS A C 1
ATOM 1417 O O . LYS A 1 187 ? 0.230 33.053 8.151 1.00 18.80 208 LYS A O 1
ATOM 1423 N N . LEU A 1 188 ? -1.640 31.790 8.291 1.00 11.58 209 LEU A N 1
ATOM 1424 C CA . LEU A 1 188 ? -2.042 32.280 9.605 1.00 13.10 209 LEU A CA 1
ATOM 1425 C C . LEU A 1 188 ? -2.043 31.180 10.631 1.00 15.76 209 LEU A C 1
ATOM 1426 O O . LEU A 1 188 ? -2.662 30.122 10.421 1.00 13.38 209 LEU A O 1
ATOM 1431 N N . TYR A 1 189 ? -1.364 31.489 11.745 1.00 16.52 210 TYR A N 1
ATOM 1432 C CA . TYR A 1 189 ? -1.106 30.614 12.870 1.00 15.31 210 TYR A CA 1
ATOM 1433 C C . TYR A 1 189 ? -2.035 30.983 14.016 1.00 11.34 210 TYR A C 1
ATOM 1434 O O . TYR A 1 189 ? -2.367 32.164 14.191 1.00 12.83 210 TYR A O 1
ATOM 1443 N N . PRO A 1 190 ? -2.494 29.982 14.779 1.00 13.83 211 PRO A N 1
ATOM 1444 C CA . PRO A 1 190 ? -3.127 30.302 16.061 1.00 11.89 211 PRO A CA 1
ATOM 1445 C C . PRO A 1 190 ? -2.181 31.113 16.962 1.00 16.44 211 PRO A C 1
ATOM 1446 O O . PRO A 1 190 ? -0.959 30.888 16.988 1.00 15.88 211 PRO A O 1
ATOM 1450 N N . VAL A 1 191 ? -2.734 32.046 17.704 1.00 12.72 212 VAL A N 1
ATOM 1451 C CA . VAL A 1 191 ? -1.899 32.890 18.577 1.00 12.78 212 VAL A CA 1
ATOM 1452 C C . VAL A 1 191 ? -2.697 33.354 19.803 1.00 12.22 212 VAL A C 1
ATOM 1453 O O . VAL A 1 191 ? -3.922 33.434 19.778 1.00 12.98 212 VAL A O 1
ATOM 1457 N N . VAL A 1 192 ? -1.99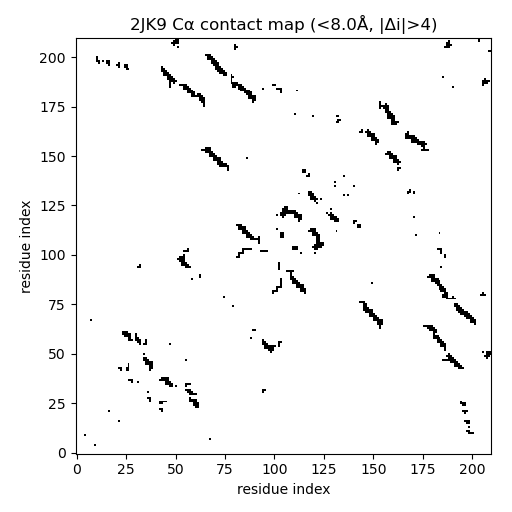0 33.596 20.901 1.00 13.06 213 VAL A N 1
ATOM 1458 C CA . VAL A 1 192 ? -2.548 34.302 22.063 1.00 15.66 213 VAL A CA 1
ATOM 1459 C C . VAL A 1 192 ? -1.453 35.180 22.615 1.00 14.99 213 VAL A C 1
ATOM 1460 O O . VAL A 1 192 ? -0.273 34.850 22.485 1.00 17.24 213 VAL A O 1
ATOM 1464 N N . SER A 1 193 ? -1.841 36.302 23.215 1.00 16.87 214 SER A N 1
ATOM 1465 C CA . SER A 1 193 ? -0.902 37.128 23.984 1.00 15.21 214 SER A CA 1
ATOM 1466 C C . SER A 1 193 ? -1.444 37.294 25.401 1.00 17.46 214 SER A C 1
ATOM 1467 O O . SER A 1 193 ? -2.679 37.490 25.607 1.00 17.08 214 SER A O 1
ATOM 1470 N N . ALA A 1 194 ? -0.523 37.191 26.355 1.00 15.98 215 ALA A N 1
ATOM 1471 C CA . ALA A 1 194 ? -0.844 37.131 27.787 1.00 15.98 215 ALA A CA 1
ATOM 1472 C C . ALA A 1 194 ? 0.091 37.963 28.671 1.00 21.24 215 ALA A C 1
ATOM 1473 O O . ALA A 1 194 ? 1.266 38.190 28.337 1.00 21.84 215 ALA A O 1
ATOM 1475 N N . VAL A 1 195 ? -0.454 38.403 29.806 1.00 22.56 216 VAL A N 1
ATOM 1476 C CA . VAL A 1 195 ? 0.273 39.228 30.791 1.00 19.24 216 VAL A CA 1
ATOM 1477 C C . VAL A 1 195 ? 0.240 38.668 32.226 1.00 23.22 216 VAL A C 1
ATOM 1478 O O . VAL A 1 195 ? 0.893 39.224 33.105 1.00 22.22 216 VAL A O 1
ATOM 1482 N N . TRP A 1 196 ? -0.476 37.561 32.462 1.00 24.57 217 TRP A N 1
ATOM 1483 C CA . TRP A 1 196 ? -0.686 37.044 33.821 1.00 25.62 217 TRP A CA 1
ATOM 1484 C C . TRP A 1 196 ? 0.390 36.024 34.274 1.00 28.12 217 TRP A C 1
ATOM 1485 O O . TRP A 1 196 ? 0.697 35.051 33.576 1.00 24.17 217 TRP A O 1
ATOM 1496 N N . GLY A 1 197 ? 0.951 36.242 35.459 1.00 28.69 218 GLY A N 1
ATOM 1497 C CA . GLY A 1 197 ? 1.959 35.332 35.991 1.00 31.02 218 GLY A CA 1
ATOM 1498 C C . GLY A 1 197 ? 1.396 33.947 36.257 1.00 28.84 218 GLY A C 1
ATOM 1499 O O . GLY A 1 197 ? 0.365 33.793 36.929 1.00 23.76 218 GLY A O 1
ATOM 1500 N N . HIS A 1 198 ? 2.070 32.941 35.702 1.00 23.49 219 HIS A N 1
ATOM 1501 C CA . HIS A 1 198 ? 1.697 31.531 35.851 1.00 26.66 219 HIS A CA 1
ATOM 1502 C C . HIS A 1 198 ? 0.385 31.171 35.170 1.00 25.49 219 HIS A C 1
ATOM 1503 O O . HIS A 1 198 ? -0.158 30.090 35.390 1.00 27.93 219 HIS A O 1
ATOM 1510 N N . CYS A 1 199 ? -0.102 32.041 34.294 1.00 22.01 220 CYS A N 1
ATOM 1511 C CA . CYS A 1 199 ? -1.265 31.697 33.501 1.00 21.03 220 CYS A CA 1
ATOM 1512 C C . CYS A 1 199 ? -0.998 30.490 32.576 1.00 21.08 220 CYS A C 1
ATOM 1513 O O . CYS A 1 199 ? 0.079 30.348 31.983 1.00 20.64 220 CYS A O 1
ATOM 1516 N N . GLU A 1 200 ? -1.972 29.596 32.495 1.00 18.63 221 GLU A N 1
ATOM 1517 C CA . 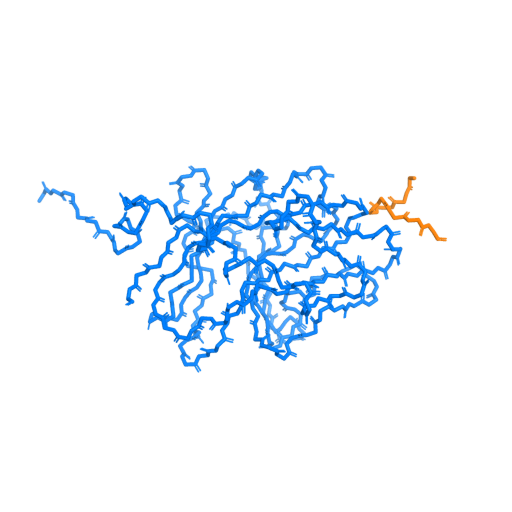GLU A 1 200 ? -1.870 28.475 31.578 1.00 20.26 221 GLU A CA 1
ATOM 1518 C C . GLU A 1 200 ? -2.998 28.539 30.562 1.00 18.35 221 GLU A C 1
ATOM 1519 O O . GLU A 1 200 ? -4.140 28.842 30.905 1.00 25.39 221 GLU A O 1
ATOM 1525 N N . ILE A 1 201 ? -2.663 28.296 29.287 1.00 17.82 222 ILE A N 1
ATOM 1526 C CA . ILE A 1 201 ? -3.635 28.320 28.205 1.00 17.02 222 ILE A CA 1
ATOM 1527 C C . ILE A 1 201 ? -3.516 27.065 27.349 1.00 16.89 222 ILE A C 1
ATOM 1528 O O . ILE A 1 201 ? -2.423 26.727 26.849 1.00 14.68 222 ILE A O 1
ATOM 1533 N N . ARG A 1 202 ? -4.646 26.381 27.171 1.00 15.37 223 ARG A N 1
ATOM 1534 C CA . ARG A 1 202 ? -4.709 25.163 26.379 1.00 16.72 223 ARG A CA 1
ATOM 1535 C C . ARG A 1 202 ? -5.284 25.467 25.010 1.00 19.37 223 ARG A C 1
ATOM 1536 O O . ARG A 1 202 ? -6.278 26.189 24.899 1.00 19.05 223 ARG A O 1
ATOM 1544 N N . MET A 1 203 ? -4.660 24.924 23.968 1.00 16.98 224 ME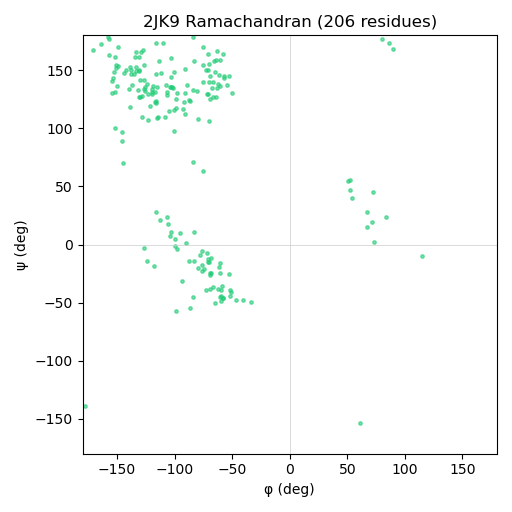T A N 1
ATOM 1545 C CA . MET A 1 203 ? -5.260 24.899 22.638 1.00 17.21 224 MET A CA 1
ATOM 1546 C C . MET A 1 203 ? -5.367 23.460 22.202 1.00 17.04 224 MET A C 1
ATOM 1547 O O . MET A 1 203 ? -4.360 22.726 22.124 1.00 17.88 224 MET A O 1
ATOM 1552 N N . ARG A 1 204 ? -6.609 23.063 21.963 1.00 14.95 225 ARG A N 1
ATOM 1553 C CA . ARG A 1 204 ? -6.941 21.748 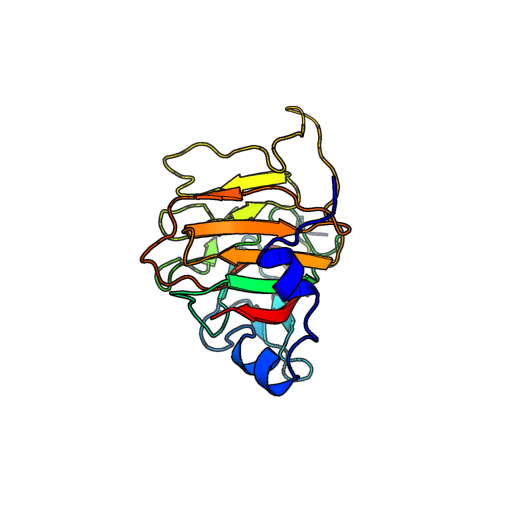21.446 1.00 18.78 225 ARG A CA 1
ATOM 1554 C C . ARG A 1 204 ? -7.571 21.851 20.051 1.00 13.24 225 ARG A C 1
ATOM 1555 O O . ARG A 1 204 ? -8.721 22.297 19.897 1.00 18.57 225 ARG A O 1
ATOM 1563 N N . TYR A 1 205 ? -6.831 21.445 19.037 1.00 17.75 226 TYR A N 1
ATOM 1564 C CA . TYR A 1 205 ? -7.370 21.461 17.686 1.00 13.43 226 TYR A CA 1
ATOM 1565 C C . TYR A 1 205 ? -8.487 20.414 17.599 1.00 15.29 226 TYR A C 1
ATOM 1566 O O . TYR A 1 205 ? -8.332 19.301 18.089 1.00 17.10 226 TYR A O 1
ATOM 1575 N N . LEU A 1 206 ? -9.603 20.803 16.985 1.00 15.98 227 LEU A N 1
ATOM 1576 C CA . LEU A 1 206 ? -10.781 19.947 16.906 1.00 15.60 227 LEU A CA 1
ATOM 1577 C C . LEU A 1 206 ? -10.855 19.250 15.587 1.00 17.46 227 LEU A C 1
ATOM 1578 O O . LEU A 1 206 ? -10.922 18.027 15.541 1.00 20.35 227 LEU A O 1
ATOM 1583 N N . ASN A 1 207 ? -10.873 20.018 14.502 1.00 20.83 228 ASN A N 1
ATOM 1584 C CA . ASN A 1 207 ? -10.947 19.445 13.171 1.00 18.42 228 ASN A CA 1
ATOM 1585 C C . ASN A 1 207 ? -10.742 20.470 12.080 1.00 22.68 228 ASN A C 1
ATOM 1586 O O . ASN A 1 207 ? -10.760 21.667 12.341 1.00 20.16 228 ASN A O 1
ATOM 1591 N N . GLY A 1 208 ? -10.538 19.969 10.861 1.00 21.38 229 GLY A N 1
ATOM 1592 C CA . GLY A 1 208 ? -10.383 20.812 9.682 1.00 17.39 229 GLY A CA 1
ATOM 1593 C C . GLY A 1 208 ? -11.155 20.219 8.533 1.00 23.10 229 GLY A C 1
ATOM 1594 O O . GLY A 1 208 ? -11.350 18.991 8.487 1.00 25.01 229 GLY A O 1
ATOM 1595 N N . LEU A 1 209 ? -11.622 21.084 7.635 1.00 28.87 230 LEU A N 1
ATOM 1596 C CA . LEU A 1 209 ? -12.293 20.666 6.401 1.00 27.86 230 LEU A CA 1
ATOM 1597 C C . LEU A 1 209 ? -11.530 21.184 5.177 1.00 32.38 230 LEU A C 1
ATOM 1598 O O . LEU A 1 209 ? -11.210 22.380 5.090 1.00 27.46 230 LEU A O 1
ATOM 1603 N N . ASP A 1 210 ? -11.296 20.255 4.246 1.00 34.36 231 ASP A N 1
ATOM 1604 C CA . ASP A 1 210 ? -10.434 20.363 3.046 1.00 47.58 231 ASP A CA 1
ATOM 1605 C C . ASP A 1 210 ? -9.084 19.659 3.236 1.00 51.69 231 ASP A C 1
ATOM 1606 O O . ASP A 1 210 ? -8.765 18.719 2.496 1.00 54.97 231 ASP A O 1
ATOM 1611 N N . ASN B 2 1 ? 1.253 40.628 45.179 1.00 39.75 1 ASN B N 1
ATOM 1612 C CA . ASN B 2 1 ? 0.120 41.549 44.883 1.00 40.38 1 ASN B CA 1
ATOM 1613 C C . ASN B 2 1 ? 0.527 42.625 43.861 1.00 39.32 1 ASN B C 1
ATOM 1614 O O . ASN B 2 1 ? 0.337 43.822 44.090 1.00 40.21 1 ASN B O 1
ATOM 1619 N N . GLU B 2 2 ? 1.106 42.173 42.744 1.00 36.69 2 GLU B N 1
ATOM 1620 C CA . GLU B 2 2 ? 1.321 43.007 41.553 1.00 33.59 2 GLU B CA 1
ATOM 1621 C C . GLU B 2 2 ? 0.105 42.860 40.635 1.00 31.18 2 GLU B C 1
ATOM 1622 O O . GLU B 2 2 ? -0.564 41.827 40.632 1.00 30.83 2 GLU B O 1
ATOM 1628 N N . LEU B 2 3 ? -0.164 43.916 39.876 1.00 29.99 3 LEU B N 1
ATOM 1629 C CA . LEU B 2 3 ? -1.323 44.034 38.997 1.00 28.89 3 LEU B CA 1
ATOM 1630 C C . LEU B 2 3 ? -1.684 42.747 38.207 1.00 27.12 3 LEU B C 1
ATOM 1631 O O . LEU B 2 3 ? -2.846 42.335 38.162 1.00 26.65 3 LEU B O 1
ATOM 1636 N N . ASN B 2 4 ? -0.684 42.125 37.594 1.00 25.32 4 ASN B N 1
ATOM 1637 C CA . ASN B 2 4 ? -0.895 40.933 36.755 1.00 22.06 4 ASN B CA 1
ATOM 1638 C C . ASN B 2 4 ? -0.215 39.666 37.308 1.00 20.21 4 ASN B C 1
ATOM 1639 O O . ASN B 2 4 ? 0.128 38.763 36.556 1.00 16.22 4 ASN B O 1
ATOM 1644 N N . ASN B 2 5 ? -0.052 39.608 38.634 1.00 19.65 5 ASN B N 1
ATOM 1645 C CA . ASN B 2 5 ? 0.461 38.423 39.330 1.00 19.95 5 ASN B CA 1
ATOM 1646 C C . ASN B 2 5 ? 1.936 38.111 39.017 1.00 21.01 5 ASN B C 1
ATOM 1647 O O . ASN B 2 5 ? 2.368 36.959 39.081 1.00 20.67 5 ASN B O 1
ATOM 1652 N N . ASN B 2 6 ? 2.699 39.147 38.687 1.00 23.65 6 ASN B N 1
ATOM 1653 C CA . ASN B 2 6 ? 4.085 38.990 38.281 1.00 26.18 6 ASN B CA 1
ATOM 1654 C C . ASN B 2 6 ? 5.039 39.382 39.407 1.00 29.38 6 ASN B C 1
ATOM 1655 O O . ASN B 2 6 ? 4.648 40.079 40.348 1.00 29.27 6 ASN B O 1
ATOM 1660 N N . LEU B 2 7 ? 6.278 38.913 39.311 1.00 33.36 7 LEU B N 1
ATOM 1661 C CA . LEU B 2 7 ? 7.303 39.210 40.308 1.00 36.18 7 LEU B CA 1
ATOM 1662 C C . LEU B 2 7 ? 8.014 40.523 39.937 1.00 37.76 7 LEU B C 1
ATOM 1663 O O . LEU B 2 7 ? 8.530 40.652 38.823 1.00 38.87 7 LEU B O 1
ATOM 1665 N N . PRO B 2 8 ? 8.027 41.505 40.858 1.00 38.96 8 PRO B N 1
ATOM 1666 C CA . PRO B 2 8 ? 8.761 42.758 40.649 1.00 39.67 8 PRO B CA 1
ATOM 1667 C C . PRO B 2 8 ? 10.208 42.556 40.175 1.00 40.49 8 PRO B C 1
ATOM 1668 O O . PRO B 2 8 ? 11.155 42.878 40.897 1.00 41.36 8 PRO B O 1
#

InterPro domains:
  IPR001496 SOCS box domain [PF07525] (233-271)
  IPR001496 SOCS box domain [PS50225] (221-273)
  IPR001496 SOCS box domain [SM00969] (234-273)
  IPR001870 B30.2/SPRY domain [PS50188] (33-231)
  IPR003877 SPRY domain [PF00622] (98-221)
  IPR003877 SPRY domain [SM00449] (95-230)
  IPR013320 Concanavalin A-like lectin/glucanase domain superfamily [SSF49899] (32-246)
  IPR043136 B30.2/SPRY domain superfamily [G3DSA:2.60.120.920] (58-224)
  IPR050672 F-box/SPRY and SOCS box protein families [PTHR12245] (14-272)

Radius of gyration: 16.32 Å; Cα contacts (8 Å, |Δi|>4): 541; chains: 2; bounding box: 51×41×44 Å